Protein AF-A0A074X089-F1 (afdb_monomer_lite)

Sequence (221 aa):
MSWQENGSANGYSDSFQRLLNTAGVPASHVPEGFANDLNSAALRSYLTLADTIVHEFAHAFSLAYFDKVLGLSIPAEPFVGHERTMELGFATMRHIFGGVASASNFDPPAGAPPNTLQEIAAYVPFGITFRDKWLPWAEPGTHGKHKHYLDEGKDADFAEPIWTYPLPQRQIFDYFTREMWEKKVPRYGLDALKYVRIPEWASVEMPGPDPQKPWIKSTLR

Organism: NCBI:txid1043004

Radius of gyration: 19.58 Å; chains: 1; bounding box: 51×45×58 Å

pLDDT: mean 76.6, std 18.21, range [30.45, 98.12]

Secondary structure (DSSP, 8-state):
-----SSHHHHHHHHHHHHHHHTT--GGGS-TTTTT-HHHHHHHHHHHHHHHHHHHHHHHHHHHHSPPPTT-SS--PPPPTT-SB--HHHHHHHHHHSSEEEE---PPPTT--TTHHHHHHHH-TT-EEEESSS-TTPPTTTTSS---B--TTHHHHHHSPEEEEEPPHHHHHHTTSHHIIIIIHHHHGGGGGPPPP-GGG-EEEPPSS----GGGT----

Structure (mmCIF, N/CA/C/O backbone):
data_AF-A0A074X089-F1
#
_entry.id   AF-A0A074X089-F1
#
loop_
_atom_site.group_PDB
_atom_site.id
_atom_site.type_symbol
_atom_site.label_atom_id
_atom_site.label_alt_id
_atom_site.label_comp_id
_atom_site.label_asym_id
_atom_site.label_entity_id
_atom_site.label_seq_id
_atom_site.pdbx_PDB_ins_code
_atom_site.Cartn_x
_atom_site.Cartn_y
_atom_site.Cartn_z
_atom_site.occupancy
_atom_site.B_iso_or_equiv
_atom_site.auth_seq_id
_atom_site.auth_comp_id
_atom_site.auth_asym_id
_atom_site.auth_atom_id
_atom_site.pdbx_PDB_model_num
ATOM 1 N N . MET A 1 1 ? -10.589 18.098 -18.278 1.00 33.75 1 MET A N 1
ATOM 2 C CA . MET A 1 1 ? -9.625 18.836 -17.440 1.00 33.75 1 MET A CA 1
ATOM 3 C C . MET A 1 1 ? -8.257 18.585 -18.059 1.00 33.75 1 MET A C 1
ATOM 5 O O . MET A 1 1 ? -7.765 17.470 -17.952 1.00 33.75 1 MET A O 1
ATOM 9 N N . SER A 1 2 ? -7.749 19.523 -18.865 1.00 30.45 2 SER A N 1
ATOM 10 C CA . SER A 1 2 ? -6.461 19.384 -19.560 1.00 30.45 2 SER A CA 1
ATOM 11 C C . SER A 1 2 ? -5.351 19.869 -18.636 1.00 30.45 2 SER A C 1
ATOM 13 O O . SER A 1 2 ? -5.209 21.068 -18.412 1.00 30.45 2 SER A O 1
ATOM 15 N N . TRP A 1 3 ? -4.598 18.930 -18.073 1.00 32.72 3 TRP A N 1
ATOM 16 C CA . TRP A 1 3 ? -3.416 19.224 -17.273 1.00 32.72 3 TRP A CA 1
ATOM 17 C C . TRP A 1 3 ? -2.225 19.446 -18.203 1.00 32.72 3 TRP A C 1
ATOM 19 O O . TRP A 1 3 ? -1.458 18.534 -18.489 1.00 32.72 3 TRP A O 1
ATOM 29 N N . GLN A 1 4 ? -2.087 20.664 -18.706 1.00 50.31 4 GLN A N 1
ATOM 30 C CA . GLN A 1 4 ? -0.793 21.183 -19.120 1.00 50.31 4 GLN A CA 1
ATOM 31 C C . GLN A 1 4 ? -0.624 22.526 -18.430 1.00 50.31 4 GLN A C 1
ATOM 33 O O . GLN A 1 4 ? -1.449 23.404 -18.639 1.00 50.31 4 GLN A O 1
ATOM 38 N N . GLU A 1 5 ? 0.407 22.644 -17.590 1.00 40.66 5 GLU A N 1
ATOM 39 C CA . GLU A 1 5 ? 1.367 23.751 -17.646 1.00 40.66 5 GLU A CA 1
ATOM 40 C C . GLU A 1 5 ? 2.472 23.607 -16.580 1.00 40.66 5 GLU A C 1
ATOM 42 O O . GLU A 1 5 ? 2.239 23.644 -15.377 1.00 40.66 5 GLU A O 1
ATOM 47 N N . ASN A 1 6 ? 3.689 23.435 -17.104 1.00 39.81 6 ASN A N 1
ATOM 48 C CA . ASN A 1 6 ? 4.938 24.110 -16.745 1.00 39.81 6 ASN A CA 1
ATOM 49 C C . ASN A 1 6 ? 5.464 24.075 -15.296 1.00 39.81 6 ASN A C 1
ATOM 51 O O . ASN A 1 6 ? 5.017 24.791 -14.408 1.00 39.81 6 ASN A O 1
ATOM 55 N N . GLY A 1 7 ? 6.579 23.346 -15.134 1.00 37.81 7 GLY A N 1
ATOM 56 C CA . GLY A 1 7 ? 7.595 23.575 -14.097 1.00 37.81 7 GLY A CA 1
ATOM 57 C C . GLY A 1 7 ? 7.868 22.363 -13.207 1.00 37.81 7 GLY A C 1
ATOM 58 O O . GLY A 1 7 ? 9.010 21.933 -13.082 1.00 37.81 7 GLY A O 1
ATOM 59 N N . SER A 1 8 ? 6.821 21.772 -12.634 1.00 44.50 8 SER A N 1
ATOM 60 C CA . SER A 1 8 ? 6.911 20.625 -11.712 1.00 44.50 8 SER A CA 1
ATOM 61 C C . SER A 1 8 ? 6.887 19.261 -12.412 1.00 44.50 8 SER A C 1
ATOM 63 O O . SER A 1 8 ? 7.426 18.288 -11.885 1.00 44.50 8 SER A O 1
ATOM 65 N N . ALA A 1 9 ? 6.312 19.194 -13.618 1.00 50.03 9 ALA A N 1
ATOM 66 C CA . ALA A 1 9 ? 6.213 17.968 -14.411 1.00 50.03 9 ALA A CA 1
ATOM 67 C C . ALA A 1 9 ? 7.589 17.399 -14.813 1.00 50.03 9 ALA A C 1
ATOM 69 O O . ALA A 1 9 ? 7.748 16.182 -14.887 1.00 50.03 9 ALA A O 1
ATOM 70 N N . ASN A 1 10 ? 8.594 18.265 -14.998 1.00 54.44 10 ASN A N 1
ATOM 71 C CA . ASN A 1 10 ? 9.926 17.848 -15.439 1.00 54.44 10 ASN A CA 1
ATOM 72 C C . ASN A 1 10 ? 10.675 17.085 -14.333 1.00 54.44 10 ASN A C 1
ATOM 74 O O . ASN A 1 10 ? 11.177 15.999 -14.581 1.00 54.44 10 ASN A O 1
ATOM 78 N N . GLY A 1 11 ? 10.653 17.562 -13.080 1.00 66.25 11 GLY A N 1
ATOM 79 C CA . GLY A 1 11 ? 11.367 16.896 -11.979 1.00 66.25 11 GLY A CA 1
ATOM 80 C C . GLY A 1 11 ? 10.792 15.528 -11.588 1.00 66.25 11 GLY A C 1
ATOM 81 O O . GLY A 1 11 ? 11.547 14.613 -11.244 1.00 66.25 11 GLY A O 1
ATOM 82 N N . TYR A 1 12 ? 9.465 15.367 -11.668 1.00 71.69 12 TYR A N 1
ATOM 83 C CA . TYR A 1 12 ? 8.807 14.080 -11.421 1.00 71.69 12 TYR A CA 1
ATOM 84 C C . TYR A 1 12 ? 9.131 13.074 -12.534 1.00 71.69 12 TYR A C 1
ATOM 86 O O . TYR A 1 12 ? 9.538 11.950 -12.244 1.00 71.69 12 TYR A O 1
ATOM 94 N N . SER A 1 13 ? 9.025 13.498 -13.798 1.00 73.94 13 SER A N 1
ATOM 95 C CA . SER A 1 13 ? 9.380 12.679 -14.962 1.00 73.94 13 SER A CA 1
ATOM 96 C C . SER A 1 13 ? 10.850 12.251 -14.940 1.00 73.94 13 SER A C 1
ATOM 98 O O . SER A 1 13 ? 11.153 11.077 -15.145 1.00 73.94 13 SER A O 1
ATOM 100 N N . ASP A 1 14 ? 11.762 13.173 -14.626 1.00 76.81 14 ASP A N 1
ATOM 101 C CA . ASP A 1 14 ? 13.200 12.900 -14.555 1.00 76.81 14 ASP A CA 1
ATOM 102 C C . ASP A 1 14 ? 13.533 11.912 -13.427 1.00 76.81 14 ASP A C 1
ATOM 104 O O . ASP A 1 14 ? 14.323 10.981 -13.611 1.00 76.81 14 ASP A O 1
ATOM 108 N N . SER A 1 15 ? 12.899 12.075 -12.259 1.00 77.06 15 SER A N 1
ATOM 109 C CA . SER A 1 15 ? 13.058 11.150 -11.130 1.00 77.06 15 SER A CA 1
ATOM 110 C C . SER A 1 15 ? 12.532 9.761 -11.478 1.00 77.06 15 SER A C 1
ATOM 112 O O . SER A 1 15 ? 13.218 8.767 -11.245 1.00 77.06 15 SER A O 1
ATOM 114 N N . PHE A 1 16 ? 11.355 9.687 -12.098 1.00 78.50 16 PHE A N 1
ATOM 115 C CA . PHE A 1 16 ? 10.747 8.436 -12.533 1.00 78.50 16 PHE A CA 1
ATOM 116 C C . PHE A 1 16 ? 11.634 7.698 -13.543 1.00 78.50 16 PHE A C 1
ATOM 118 O O . PHE A 1 16 ? 11.981 6.535 -13.329 1.00 78.50 16 PHE A O 1
ATOM 125 N N . GLN A 1 17 ? 12.096 8.388 -14.591 1.00 78.12 17 GLN A N 1
ATOM 126 C CA . GLN A 1 17 ? 12.983 7.809 -15.600 1.00 78.12 17 GLN A CA 1
ATOM 127 C C . GLN A 1 17 ? 14.308 7.328 -14.993 1.00 78.12 17 GLN A C 1
ATOM 129 O O . GLN A 1 17 ? 14.797 6.248 -15.330 1.00 78.12 17 GLN A O 1
ATOM 134 N N . ARG A 1 18 ? 14.887 8.091 -14.060 1.00 81.19 18 ARG A N 1
ATOM 135 C CA . ARG A 1 18 ? 16.108 7.687 -13.354 1.00 81.19 18 ARG A CA 1
ATOM 136 C C . ARG A 1 18 ? 15.906 6.416 -12.531 1.00 81.19 18 ARG A C 1
ATOM 138 O O . ARG A 1 18 ? 16.805 5.574 -12.511 1.00 81.19 18 ARG A O 1
ATOM 145 N N . LEU A 1 19 ? 14.760 6.255 -11.871 1.00 83.75 19 LEU A N 1
ATOM 146 C CA . LEU A 1 19 ? 14.449 5.043 -11.110 1.00 83.75 19 LEU A CA 1
ATOM 147 C C . LEU A 1 19 ? 14.298 3.821 -12.024 1.00 83.75 19 LEU A C 1
ATOM 149 O O . LEU A 1 19 ? 14.865 2.776 -11.711 1.00 83.75 19 LEU A O 1
ATOM 153 N N . LEU A 1 20 ? 13.635 3.959 -13.180 1.00 81.00 20 LEU A N 1
ATOM 154 C CA . LEU A 1 20 ? 13.556 2.883 -14.180 1.00 81.00 20 LEU A CA 1
ATOM 155 C C . LEU A 1 20 ? 14.944 2.466 -14.684 1.00 81.00 20 LEU A C 1
ATOM 157 O O . LEU A 1 20 ? 15.248 1.275 -14.758 1.00 81.00 20 LEU A O 1
ATOM 161 N N . ASN A 1 21 ? 15.807 3.447 -14.967 1.00 81.44 21 ASN A N 1
ATOM 162 C CA . ASN A 1 21 ? 17.181 3.192 -15.399 1.00 81.44 21 ASN A CA 1
ATOM 163 C C . ASN A 1 21 ? 18.004 2.509 -14.295 1.00 81.44 21 ASN A C 1
ATOM 165 O O . ASN A 1 21 ? 18.764 1.589 -14.577 1.00 81.44 21 ASN A O 1
ATOM 169 N N . THR A 1 22 ? 17.836 2.931 -13.037 1.00 83.69 22 THR A N 1
ATOM 170 C CA . THR A 1 22 ? 18.536 2.342 -11.878 1.00 83.69 22 THR A CA 1
ATOM 171 C C . THR A 1 22 ? 18.119 0.890 -11.643 1.00 83.69 22 THR A C 1
ATOM 173 O O . THR A 1 22 ? 18.943 0.071 -11.249 1.00 83.69 22 THR A O 1
ATOM 176 N N . ALA A 1 23 ? 16.859 0.557 -11.927 1.00 79.50 23 ALA A N 1
ATOM 177 C CA . ALA A 1 23 ? 16.349 -0.811 -11.893 1.00 79.50 23 ALA A CA 1
ATOM 178 C C . ALA A 1 23 ? 16.806 -1.673 -13.086 1.00 79.50 23 ALA A C 1
ATOM 180 O O . ALA A 1 23 ? 16.514 -2.866 -13.120 1.00 79.50 23 ALA A O 1
ATOM 181 N N . GLY A 1 24 ? 17.487 -1.089 -14.079 1.00 80.31 24 GLY A N 1
ATOM 182 C CA . GLY A 1 24 ? 17.929 -1.802 -15.275 1.00 80.31 24 GLY A CA 1
ATOM 183 C C . GLY A 1 24 ? 16.780 -2.284 -16.162 1.00 80.31 24 GLY A C 1
ATOM 184 O O . GLY A 1 24 ? 16.963 -3.251 -16.899 1.00 80.31 24 GLY A O 1
ATOM 185 N N . VAL A 1 25 ? 15.600 -1.647 -16.096 1.00 75.81 25 VAL A N 1
ATOM 186 C CA . VAL A 1 25 ? 14.434 -2.036 -16.906 1.00 75.81 25 VAL A CA 1
ATOM 187 C C . VAL A 1 25 ? 14.772 -1.843 -18.390 1.00 75.81 25 VAL A C 1
ATOM 189 O O . VAL A 1 25 ? 14.994 -0.707 -18.817 1.00 75.81 25 VAL A O 1
ATOM 192 N N . PRO A 1 26 ? 14.814 -2.915 -19.205 1.00 72.88 26 PRO A N 1
ATOM 193 C CA . PRO A 1 26 ? 15.108 -2.787 -20.627 1.00 72.88 26 PRO A CA 1
ATOM 194 C C . PRO A 1 26 ? 14.031 -1.967 -21.331 1.00 72.88 26 PRO A C 1
ATOM 196 O O . PRO A 1 26 ? 12.848 -2.117 -21.026 1.00 72.88 26 PRO A O 1
ATOM 199 N N . ALA A 1 27 ? 14.411 -1.181 -22.340 1.00 69.12 27 ALA A N 1
ATOM 200 C CA . ALA A 1 27 ? 13.454 -0.405 -23.135 1.00 69.12 27 ALA A CA 1
ATOM 201 C C . ALA A 1 27 ? 12.334 -1.278 -23.744 1.00 69.12 27 ALA A C 1
ATOM 203 O O . ALA A 1 27 ? 11.213 -0.813 -23.895 1.00 69.12 27 ALA A O 1
ATOM 204 N N . SER A 1 28 ? 12.614 -2.556 -24.032 1.00 69.00 28 SER A N 1
ATOM 205 C CA . SER A 1 28 ? 11.644 -3.540 -24.536 1.00 69.00 28 SER A CA 1
ATOM 206 C C . SER A 1 28 ? 10.637 -4.049 -23.496 1.00 69.00 28 SER A C 1
ATOM 208 O O . SER A 1 28 ? 9.639 -4.654 -23.869 1.00 69.00 28 SER A O 1
ATOM 210 N N . HIS A 1 29 ? 10.906 -3.859 -22.203 1.00 63.72 29 HIS A N 1
ATOM 211 C CA . HIS A 1 29 ? 10.027 -4.255 -21.095 1.00 63.72 29 HIS A CA 1
ATOM 212 C C . HIS A 1 29 ? 9.294 -3.069 -20.470 1.00 63.72 29 HIS A C 1
ATOM 214 O O . HIS A 1 29 ? 8.537 -3.247 -19.521 1.00 63.72 29 HIS A O 1
ATOM 220 N N . VAL A 1 30 ? 9.506 -1.869 -21.003 1.00 61.44 30 VAL A N 1
ATOM 221 C CA . VAL A 1 30 ? 8.682 -0.702 -20.722 1.00 61.44 30 VAL A CA 1
ATOM 222 C C . VAL A 1 30 ? 7.473 -0.794 -21.656 1.00 61.44 30 VAL A C 1
ATOM 224 O O . VAL A 1 30 ? 7.663 -0.682 -22.867 1.00 61.44 30 VAL A O 1
ATOM 227 N N . PRO A 1 31 ? 6.242 -1.029 -21.155 1.00 56.53 31 PRO A N 1
ATOM 228 C CA . PRO A 1 31 ? 5.058 -1.042 -22.010 1.00 56.53 31 PRO A CA 1
ATOM 229 C C . PRO A 1 31 ? 4.990 0.226 -22.866 1.00 56.53 31 PRO A C 1
ATOM 231 O O . PRO A 1 31 ? 5.330 1.308 -22.378 1.00 56.53 31 PRO A O 1
ATOM 234 N N . GLU A 1 32 ? 4.539 0.122 -24.119 1.00 54.28 32 GLU A N 1
ATOM 235 C CA . GLU A 1 32 ? 4.304 1.299 -24.963 1.00 54.28 32 GLU A CA 1
ATOM 236 C C . GLU A 1 32 ? 3.348 2.255 -24.228 1.00 54.28 32 GLU A C 1
ATOM 238 O O . GLU A 1 32 ? 2.185 1.941 -23.988 1.00 54.28 32 GLU A O 1
ATOM 243 N N . GLY A 1 33 ? 3.874 3.401 -23.781 1.00 54.62 33 GLY A N 1
ATOM 244 C CA . GLY A 1 33 ? 3.158 4.375 -22.953 1.00 54.62 33 GLY A CA 1
ATOM 245 C C . GLY A 1 33 ? 3.585 4.442 -21.482 1.00 54.62 33 GLY A C 1
ATOM 246 O O . GLY A 1 33 ? 3.395 5.487 -20.880 1.00 54.62 33 GLY A O 1
ATOM 247 N N . PHE A 1 34 ? 4.241 3.433 -20.900 1.00 52.66 34 PHE A N 1
ATOM 248 C CA . PHE A 1 34 ? 4.673 3.450 -19.488 1.00 52.66 34 PHE A CA 1
ATOM 249 C C . PHE A 1 34 ? 5.808 4.445 -19.203 1.00 52.66 34 PHE A C 1
ATOM 251 O O . PHE A 1 34 ? 5.824 5.055 -18.139 1.00 52.66 34 PHE A O 1
ATOM 258 N N . ALA A 1 35 ? 6.704 4.683 -20.171 1.00 49.53 35 ALA A N 1
ATOM 259 C CA . ALA A 1 35 ? 7.699 5.762 -20.089 1.00 49.53 35 ALA A CA 1
ATOM 260 C C . ALA A 1 35 ? 7.057 7.161 -19.984 1.00 49.53 35 ALA A C 1
ATOM 262 O O . ALA A 1 35 ? 7.698 8.088 -19.503 1.00 49.53 35 ALA A O 1
ATOM 263 N N . ASN A 1 36 ? 5.797 7.307 -20.420 1.00 51.50 36 ASN A N 1
ATOM 264 C CA . ASN A 1 36 ? 5.097 8.588 -20.530 1.00 51.50 36 ASN A CA 1
ATOM 265 C C . ASN A 1 36 ? 3.785 8.662 -19.724 1.00 51.50 36 ASN A C 1
ATOM 267 O O . ASN A 1 36 ? 3.198 9.741 -19.641 1.00 51.50 36 ASN A O 1
ATOM 271 N N . ASP A 1 37 ? 3.304 7.574 -19.108 1.00 62.50 37 ASP A N 1
ATOM 272 C CA . ASP A 1 37 ? 2.089 7.584 -18.281 1.00 62.50 37 ASP A CA 1
ATOM 273 C C . ASP A 1 37 ? 2.410 8.044 -16.851 1.00 62.50 37 ASP A C 1
ATOM 275 O O . ASP A 1 37 ? 2.179 7.359 -15.848 1.00 62.50 37 ASP A O 1
ATOM 279 N N . LEU A 1 38 ? 2.955 9.261 -16.779 1.00 68.38 38 LEU A N 1
ATOM 280 C CA . LEU A 1 38 ? 3.174 10.013 -15.545 1.00 68.38 38 LEU A CA 1
ATOM 281 C C . LEU A 1 38 ? 1.877 10.174 -14.754 1.00 68.38 38 LEU A C 1
ATOM 283 O O . LEU A 1 38 ? 1.920 10.280 -13.532 1.00 68.38 38 LEU A O 1
ATOM 287 N N . ASN A 1 39 ? 0.723 10.157 -15.430 1.00 73.94 39 ASN A N 1
ATOM 288 C CA . ASN A 1 39 ? -0.570 10.247 -14.766 1.00 73.94 39 ASN A CA 1
ATOM 289 C C . ASN A 1 39 ? -0.768 9.052 -13.842 1.00 73.94 39 ASN A C 1
ATOM 291 O O . ASN A 1 39 ? -1.102 9.236 -12.676 1.00 73.94 39 ASN A O 1
ATOM 295 N N . SER A 1 40 ? -0.515 7.832 -14.319 1.00 76.62 40 SER A N 1
ATOM 296 C CA . SER A 1 40 ? -0.655 6.668 -13.453 1.00 76.62 40 SER A CA 1
ATOM 297 C C . SER A 1 40 ? 0.316 6.697 -12.279 1.00 76.62 40 SER A C 1
ATOM 299 O O . SER A 1 40 ? -0.094 6.406 -11.158 1.00 76.62 40 SER A O 1
ATOM 301 N N . ALA A 1 41 ? 1.575 7.064 -12.515 1.00 78.44 41 ALA A N 1
ATOM 302 C CA . ALA A 1 41 ? 2.564 7.179 -11.451 1.00 78.44 41 ALA A CA 1
ATOM 303 C C . ALA A 1 41 ? 2.142 8.221 -10.398 1.00 78.44 41 ALA A C 1
ATOM 305 O O . ALA A 1 41 ? 2.148 7.924 -9.203 1.00 78.44 41 ALA A O 1
ATOM 306 N N . ALA A 1 42 ? 1.657 9.388 -10.831 1.00 83.50 42 ALA A N 1
ATOM 307 C CA . ALA A 1 42 ? 1.151 10.425 -9.940 1.00 83.50 42 ALA A CA 1
ATOM 308 C C . ALA A 1 42 ? -0.034 9.931 -9.097 1.00 83.50 42 ALA A C 1
ATOM 310 O O . ALA A 1 42 ? -0.057 10.158 -7.890 1.00 83.50 42 ALA A O 1
ATOM 311 N N . LEU A 1 43 ? -0.981 9.194 -9.691 1.00 88.94 43 LEU A N 1
ATOM 312 C CA . LEU A 1 43 ? -2.101 8.612 -8.942 1.00 88.94 43 LEU A CA 1
ATOM 313 C C . LEU A 1 43 ? -1.641 7.595 -7.890 1.00 88.94 43 LEU A C 1
ATOM 315 O O . LEU A 1 43 ? -2.213 7.552 -6.802 1.00 88.94 43 LEU A O 1
ATOM 319 N N . ARG A 1 44 ? -0.600 6.802 -8.179 1.00 90.88 44 ARG A N 1
ATOM 320 C CA . ARG A 1 44 ? 0.003 5.896 -7.187 1.00 90.88 44 ARG A CA 1
ATOM 321 C C . ARG A 1 44 ? 0.625 6.677 -6.037 1.00 90.88 44 ARG A C 1
ATOM 323 O O . ARG A 1 44 ? 0.309 6.389 -4.889 1.00 90.88 44 ARG A O 1
ATOM 330 N N . SER A 1 45 ? 1.423 7.703 -6.340 1.00 89.69 45 SER A N 1
ATOM 331 C CA . SER A 1 45 ? 1.989 8.600 -5.326 1.00 89.69 45 SER A CA 1
ATOM 332 C C . SER A 1 45 ? 0.904 9.270 -4.477 1.00 89.69 45 SER A C 1
ATOM 334 O O . SER A 1 45 ? 1.037 9.334 -3.259 1.00 89.69 45 SER A O 1
ATOM 336 N N . TYR A 1 46 ? -0.193 9.732 -5.083 1.00 92.25 46 TYR A N 1
ATOM 337 C CA . TYR A 1 46 ? -1.311 10.330 -4.349 1.00 92.25 46 TYR A CA 1
ATOM 338 C C . TYR A 1 46 ? -2.031 9.325 -3.455 1.00 92.25 46 TYR A C 1
ATOM 340 O O . TYR A 1 46 ? -2.375 9.669 -2.327 1.00 92.25 46 TYR A O 1
ATOM 348 N N . LEU A 1 47 ? -2.238 8.092 -3.925 1.00 94.25 47 LEU A N 1
ATOM 349 C CA . LEU A 1 47 ? -2.830 7.037 -3.108 1.00 94.25 47 LEU A CA 1
ATOM 350 C C . LEU A 1 47 ? -1.930 6.702 -1.913 1.00 94.25 47 LEU A C 1
ATOM 352 O O . LEU A 1 47 ? -2.422 6.650 -0.793 1.00 94.25 47 LEU A O 1
ATOM 356 N N . THR A 1 48 ? -0.621 6.544 -2.126 1.00 92.69 48 THR A N 1
ATOM 357 C CA . THR A 1 48 ? 0.348 6.289 -1.047 1.00 92.69 48 THR A CA 1
ATOM 358 C C . THR A 1 48 ? 0.435 7.457 -0.063 1.00 92.69 48 THR A C 1
ATOM 360 O O . THR A 1 48 ? 0.531 7.238 1.143 1.00 92.69 48 THR A O 1
ATOM 363 N N . LEU A 1 49 ? 0.344 8.702 -0.538 1.00 93.12 49 LEU A N 1
ATOM 364 C CA . LEU A 1 49 ? 0.280 9.873 0.336 1.00 93.12 49 LEU A CA 1
ATOM 365 C C . LEU A 1 49 ? -1.008 9.884 1.169 1.00 93.12 49 LEU A C 1
ATOM 367 O O . LEU A 1 49 ? -0.951 10.144 2.366 1.00 93.12 49 LEU A O 1
ATOM 371 N N . ALA A 1 50 ? -2.159 9.594 0.559 1.00 94.62 50 ALA A N 1
ATOM 372 C CA . ALA A 1 50 ? -3.428 9.507 1.277 1.00 94.62 50 ALA A CA 1
ATOM 373 C C . ALA A 1 50 ? -3.406 8.384 2.328 1.00 94.62 50 ALA A C 1
ATOM 375 O O . ALA A 1 50 ? -3.834 8.609 3.457 1.00 94.62 50 ALA A O 1
ATOM 376 N N . ASP A 1 51 ? -2.852 7.220 1.980 1.00 93.94 51 ASP A N 1
ATOM 377 C CA . ASP A 1 51 ? -2.627 6.098 2.897 1.00 93.94 51 ASP A CA 1
ATOM 378 C C . ASP A 1 51 ? -1.758 6.525 4.091 1.00 93.94 51 ASP A C 1
ATOM 380 O O . ASP A 1 51 ? -2.172 6.370 5.237 1.00 93.94 51 ASP A O 1
ATOM 384 N N . THR A 1 52 ? -0.642 7.211 3.824 1.00 93.31 52 THR A N 1
ATOM 385 C CA . THR A 1 52 ? 0.255 7.754 4.859 1.00 93.31 52 THR A CA 1
ATOM 386 C C . THR A 1 52 ? -0.449 8.767 5.765 1.00 93.31 52 THR A C 1
ATOM 388 O O . THR A 1 52 ? -0.296 8.725 6.981 1.00 93.31 52 THR A O 1
ATOM 391 N N . ILE A 1 53 ? -1.247 9.683 5.205 1.00 96.12 53 ILE A N 1
ATOM 392 C CA . ILE A 1 53 ? -1.977 10.681 6.000 1.00 96.12 53 ILE A CA 1
ATOM 393 C C . ILE A 1 53 ? -2.959 9.996 6.954 1.00 96.12 53 ILE A C 1
ATOM 395 O O . ILE A 1 53 ? -3.024 10.368 8.123 1.00 96.12 53 ILE A O 1
ATOM 399 N N . VAL A 1 54 ? -3.722 9.008 6.477 1.00 95.31 54 VAL A N 1
ATOM 400 C CA . VAL A 1 54 ? -4.690 8.281 7.314 1.00 95.31 54 VAL A CA 1
ATOM 401 C C . VAL A 1 54 ? -3.975 7.436 8.370 1.00 95.31 54 VAL A C 1
ATOM 403 O O . VAL A 1 54 ? -4.404 7.423 9.523 1.00 95.31 54 VAL A O 1
ATOM 406 N N . HIS A 1 55 ? -2.869 6.793 7.997 1.00 92.56 55 HIS A N 1
ATOM 407 C CA . HIS A 1 55 ? -2.008 6.038 8.900 1.00 92.56 55 HIS A CA 1
ATOM 408 C C . HIS A 1 55 ? -1.513 6.909 10.066 1.00 92.56 55 HIS A C 1
ATOM 410 O O . HIS A 1 55 ? -1.794 6.614 11.226 1.00 92.56 55 HIS A O 1
ATOM 416 N N . GLU A 1 56 ? -0.853 8.031 9.770 1.00 92.44 56 GLU A N 1
ATOM 417 C CA . GLU A 1 56 ? -0.311 8.931 10.797 1.00 92.44 56 GLU A CA 1
ATOM 418 C C . GLU A 1 56 ? -1.416 9.646 11.585 1.00 92.44 56 GLU A C 1
ATOM 420 O O . GLU A 1 56 ? -1.261 9.960 12.767 1.00 92.44 56 GLU A O 1
ATOM 425 N N . PHE A 1 57 ? -2.573 9.880 10.960 1.00 93.06 57 PHE A N 1
ATOM 426 C CA . PHE A 1 57 ? -3.739 10.402 11.662 1.00 93.06 57 PHE A CA 1
ATOM 427 C C . PHE A 1 57 ? -4.258 9.420 12.716 1.00 93.06 57 PHE A C 1
ATOM 429 O O . PHE A 1 57 ? -4.663 9.863 13.789 1.00 93.06 57 PHE A O 1
ATOM 436 N N . ALA A 1 58 ? -4.218 8.108 12.465 1.00 89.38 58 ALA A N 1
ATOM 437 C CA . ALA A 1 58 ? -4.610 7.107 13.456 1.00 89.38 58 ALA A CA 1
ATOM 438 C C . ALA A 1 58 ? -3.717 7.182 14.707 1.00 89.38 58 ALA A C 1
ATOM 440 O O . ALA A 1 58 ? -4.221 7.189 15.834 1.00 89.38 58 ALA A O 1
ATOM 441 N N . HIS A 1 59 ? -2.407 7.356 14.511 1.00 86.25 59 HIS A N 1
ATOM 442 C CA . HIS A 1 59 ? -1.444 7.586 15.593 1.00 86.25 59 HIS A CA 1
ATOM 443 C C . HIS A 1 59 ? -1.731 8.870 16.360 1.00 86.25 59 HIS A C 1
ATOM 445 O O . HIS A 1 59 ? -1.824 8.863 17.589 1.00 86.25 59 HIS A O 1
ATOM 451 N N . ALA A 1 60 ? -1.926 9.976 15.640 1.00 87.19 60 ALA A N 1
ATOM 452 C CA . ALA A 1 60 ? -2.249 11.269 16.235 1.00 87.19 60 ALA A CA 1
ATOM 453 C C . ALA A 1 60 ? -3.568 11.230 17.024 1.00 87.19 60 ALA A C 1
ATOM 455 O O . ALA A 1 60 ? -3.656 11.800 18.112 1.00 87.19 60 ALA A O 1
ATOM 456 N N . PHE A 1 61 ? -4.577 10.528 16.506 1.00 86.81 61 PHE A N 1
ATOM 457 C CA . PHE A 1 61 ? -5.850 10.318 17.185 1.00 86.81 61 PHE A CA 1
ATOM 458 C C . PHE A 1 61 ? -5.657 9.514 18.474 1.00 86.81 61 PHE A C 1
ATOM 460 O O . PHE A 1 61 ? -6.133 9.928 19.529 1.00 86.81 61 PHE A O 1
ATOM 467 N N . SER A 1 62 ? -4.904 8.412 18.425 1.00 82.06 62 SER A N 1
ATOM 468 C CA . SER A 1 62 ? -4.593 7.614 19.615 1.00 82.06 62 SER A CA 1
ATOM 469 C C . SER A 1 62 ? -3.903 8.452 20.699 1.00 82.06 62 SER A C 1
ATOM 471 O O . SER A 1 62 ? -4.343 8.500 21.847 1.00 82.06 62 SER A O 1
ATOM 473 N N . LEU A 1 63 ? -2.880 9.215 20.302 1.00 79.31 63 LEU A N 1
ATOM 474 C CA . LEU A 1 63 ? -2.134 10.132 21.168 1.00 79.31 63 LEU A CA 1
ATOM 475 C C . LEU A 1 63 ? -2.998 11.208 21.836 1.00 79.31 63 LEU A C 1
ATOM 477 O O . LEU A 1 63 ? -2.655 11.666 22.926 1.00 79.31 63 LEU A O 1
ATOM 481 N N . ALA A 1 64 ? -4.058 11.659 21.166 1.00 84.00 64 ALA A N 1
ATOM 482 C CA . ALA A 1 64 ? -4.919 12.729 21.655 1.00 84.00 64 ALA A CA 1
ATOM 483 C C . ALA A 1 64 ? -5.958 12.246 22.679 1.00 84.00 64 ALA A C 1
ATOM 485 O O . ALA A 1 64 ? -6.381 13.040 23.520 1.00 84.00 64 ALA A O 1
ATOM 486 N N . TYR A 1 65 ? -6.373 10.976 22.606 1.00 81.56 65 TYR A N 1
ATOM 487 C CA . TYR A 1 65 ? -7.524 10.460 23.358 1.00 81.56 65 TYR A CA 1
ATOM 488 C C . TYR A 1 65 ? -7.211 9.317 24.330 1.00 81.56 65 TYR A C 1
ATOM 490 O O . TYR A 1 65 ? -8.046 9.036 25.190 1.00 81.56 65 TYR A O 1
ATOM 498 N N . PHE A 1 66 ? -6.047 8.670 24.234 1.00 74.81 66 PHE A N 1
ATOM 499 C CA . PHE A 1 66 ? -5.646 7.598 25.148 1.00 74.81 66 PHE A CA 1
ATOM 500 C C . PHE A 1 66 ? -4.447 8.012 26.001 1.00 74.81 66 PHE A C 1
ATOM 502 O O . PHE A 1 66 ? -3.495 8.637 25.525 1.00 74.81 66 PHE A O 1
ATOM 509 N N . ASP A 1 67 ? -4.493 7.647 27.283 1.00 65.38 67 ASP A N 1
ATOM 510 C CA . ASP A 1 67 ? -3.437 7.976 28.232 1.00 65.38 67 ASP A CA 1
ATOM 511 C C . ASP A 1 67 ? -2.111 7.317 27.843 1.00 65.38 67 ASP A C 1
ATOM 513 O O . ASP A 1 67 ? -2.028 6.131 27.510 1.00 65.38 67 ASP A O 1
ATOM 517 N N . LYS A 1 68 ? -1.026 8.087 27.957 1.00 59.88 68 LYS A N 1
ATOM 518 C CA . LYS A 1 68 ? 0.324 7.529 27.884 1.00 59.88 68 LYS A CA 1
ATOM 519 C C . LYS A 1 68 ? 0.522 6.618 29.090 1.00 59.88 68 LYS A C 1
ATOM 521 O O . LYS A 1 68 ? 0.428 7.075 30.229 1.00 59.88 68 LYS A O 1
ATOM 526 N N . VAL A 1 69 ? 0.851 5.349 28.858 1.00 55.22 69 VAL A N 1
ATOM 527 C CA . VAL A 1 69 ? 1.281 4.460 29.944 1.00 55.22 69 VAL A CA 1
ATOM 528 C C . VAL A 1 69 ? 2.524 5.079 30.591 1.00 55.22 69 VAL A C 1
ATOM 530 O O . VAL A 1 69 ? 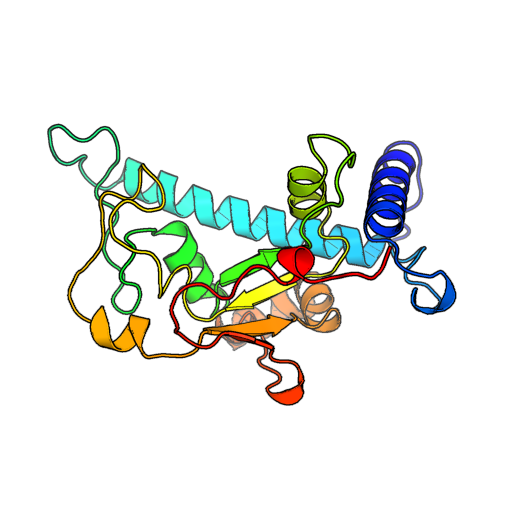3.518 5.355 29.913 1.00 55.22 69 VAL A O 1
ATOM 533 N N . LEU A 1 70 ? 2.439 5.359 31.897 1.00 45.75 70 LEU A N 1
ATOM 534 C CA . LEU A 1 70 ? 3.483 6.026 32.679 1.00 45.75 70 LEU A CA 1
ATOM 535 C C . LEU A 1 70 ? 4.863 5.404 32.406 1.00 45.75 70 LEU A C 1
ATOM 537 O O . LEU A 1 70 ? 5.079 4.218 32.642 1.00 45.75 70 LEU A O 1
ATOM 541 N N . GLY A 1 71 ? 5.804 6.223 31.928 1.00 48.97 71 GLY A N 1
ATOM 542 C CA . GLY A 1 71 ? 7.200 5.827 31.701 1.00 48.97 71 GLY A CA 1
ATOM 543 C C . GLY A 1 71 ? 7.554 5.400 30.273 1.00 48.97 71 GLY A C 1
ATOM 544 O O . GLY A 1 71 ? 8.731 5.163 30.002 1.00 48.97 71 GLY A O 1
ATOM 545 N N . LEU A 1 72 ? 6.594 5.347 29.343 1.00 51.28 72 LEU A N 1
ATOM 546 C CA . LEU A 1 72 ? 6.868 5.107 27.923 1.00 51.28 72 LEU A CA 1
ATOM 547 C C . LEU A 1 72 ? 6.735 6.402 27.111 1.00 51.28 72 LEU A C 1
ATOM 549 O O . LEU A 1 72 ? 5.770 7.152 27.236 1.00 51.28 72 LEU A O 1
ATOM 553 N N . SER A 1 73 ? 7.721 6.669 26.250 1.00 49.72 73 SER A N 1
ATOM 554 C CA . SER A 1 73 ? 7.714 7.807 25.317 1.00 49.72 73 SER A CA 1
ATOM 555 C C . SER A 1 73 ? 6.774 7.610 24.121 1.00 49.72 73 SER A C 1
ATOM 557 O O . SER A 1 73 ? 6.695 8.488 23.267 1.00 49.72 73 SER A O 1
ATOM 559 N N . ILE A 1 74 ? 6.087 6.468 24.051 1.00 51.78 74 ILE A N 1
ATOM 560 C CA . ILE A 1 74 ? 5.170 6.073 22.981 1.00 51.78 74 ILE A CA 1
ATOM 561 C C . ILE A 1 74 ? 3.862 5.641 23.667 1.00 51.78 74 ILE A C 1
ATOM 563 O O . ILE A 1 74 ? 3.935 4.904 24.656 1.00 51.78 74 ILE A O 1
ATOM 567 N N . PRO A 1 75 ? 2.688 6.124 23.226 1.00 53.03 75 PRO A N 1
ATOM 568 C CA . PRO A 1 75 ? 1.405 5.639 23.729 1.00 53.03 75 PRO A CA 1
ATOM 569 C C . PRO A 1 75 ? 1.296 4.128 23.497 1.00 53.03 75 PRO A C 1
ATOM 571 O O . PRO A 1 75 ? 1.806 3.603 22.509 1.00 53.03 75 PRO A O 1
ATOM 574 N N . ALA A 1 76 ? 0.628 3.420 24.406 1.00 59.78 76 ALA A N 1
ATOM 575 C CA . ALA A 1 76 ? 0.240 2.045 24.134 1.00 59.78 76 ALA A CA 1
ATOM 576 C C . ALA A 1 76 ? -0.925 2.084 23.138 1.00 59.78 76 ALA A C 1
ATOM 578 O O . ALA A 1 76 ? -2.075 2.263 23.530 1.00 59.78 76 ALA A O 1
ATOM 579 N N . GLU A 1 77 ? -0.622 2.004 21.845 1.00 69.69 77 GLU A N 1
ATOM 580 C CA . GLU A 1 77 ? -1.638 1.760 20.824 1.00 69.69 77 GLU A CA 1
ATOM 581 C C . GLU A 1 77 ? -2.421 0.477 21.159 1.00 69.69 77 GLU A C 1
ATOM 583 O O . GLU A 1 77 ? -1.872 -0.466 21.725 1.00 69.69 77 GLU A O 1
ATOM 588 N N . PRO A 1 78 ? -3.727 0.409 20.882 1.00 69.88 78 PRO A N 1
ATOM 589 C CA . PRO A 1 78 ? -4.480 -0.803 21.154 1.00 69.88 78 PRO A CA 1
ATOM 590 C C . PRO A 1 78 ? -4.031 -1.930 20.218 1.00 69.88 78 PRO A C 1
ATOM 592 O O . PRO A 1 78 ? -3.820 -1.720 19.022 1.00 69.88 78 PRO A O 1
ATOM 595 N N . PHE A 1 79 ? -3.954 -3.154 20.742 1.00 70.25 79 PHE A N 1
ATOM 596 C CA . PHE A 1 79 ? -3.856 -4.332 19.884 1.00 70.25 79 PHE A CA 1
ATOM 597 C C . PHE A 1 79 ? -5.150 -4.496 19.088 1.00 70.25 79 PHE A C 1
ATOM 599 O O . PHE A 1 79 ? -6.251 -4.463 19.643 1.00 70.25 79 PHE A O 1
ATOM 606 N N . VAL A 1 80 ? -5.015 -4.704 17.781 1.00 68.25 80 VAL A N 1
ATOM 607 C CA . VAL A 1 80 ? -6.140 -4.985 16.888 1.00 68.25 80 VAL A CA 1
ATOM 608 C C . VAL A 1 80 ? -6.136 -6.483 16.607 1.00 68.25 80 VAL A C 1
ATOM 610 O O . VAL A 1 80 ? -5.110 -7.022 16.209 1.00 68.25 80 VAL A O 1
ATOM 613 N N . GLY A 1 81 ? -7.273 -7.153 16.834 1.00 57.84 81 GLY A N 1
ATOM 614 C CA . GLY A 1 81 ? -7.415 -8.609 17.040 1.00 57.84 81 GLY A CA 1
ATOM 615 C C . GLY A 1 81 ? -6.975 -9.574 15.926 1.00 57.84 81 GLY A C 1
ATOM 616 O O . GLY A 1 81 ? -7.356 -10.739 15.954 1.00 57.84 81 GLY A O 1
ATOM 617 N N . HIS A 1 82 ? -6.185 -9.126 14.953 1.00 62.22 82 HIS A N 1
ATOM 618 C CA . HIS A 1 82 ? -5.671 -9.927 13.844 1.00 62.22 82 HIS A CA 1
ATOM 619 C C . HIS A 1 82 ? -4.220 -9.598 13.460 1.00 62.22 82 HIS A C 1
ATOM 621 O O . HIS A 1 82 ? -3.757 -10.072 12.421 1.00 62.22 82 HIS A O 1
ATOM 627 N N . GLU A 1 83 ? -3.535 -8.748 14.222 1.00 68.62 83 GLU A N 1
ATOM 628 C CA . GLU A 1 83 ? -2.134 -8.394 14.013 1.00 68.62 83 GLU A CA 1
ATOM 629 C C . GLU A 1 83 ? -1.421 -8.446 15.363 1.00 68.62 83 GLU A C 1
ATOM 631 O O . GLU A 1 83 ? -1.913 -7.914 16.360 1.00 68.62 83 GLU A O 1
ATOM 636 N N . ARG A 1 84 ? -0.270 -9.117 15.409 1.00 75.75 84 ARG A N 1
ATOM 637 C CA . ARG A 1 84 ? 0.488 -9.266 16.660 1.00 75.75 84 ARG A CA 1
ATOM 638 C C . ARG A 1 84 ? 1.368 -8.058 16.932 1.00 75.75 84 ARG A C 1
ATOM 640 O O . ARG A 1 84 ? 1.780 -7.857 18.071 1.00 75.75 84 ARG A O 1
ATOM 647 N N . THR A 1 85 ? 1.634 -7.243 15.913 1.00 70.62 85 THR A N 1
ATOM 648 C CA . THR A 1 85 ? 2.283 -5.941 16.063 1.00 70.62 85 THR A CA 1
ATOM 649 C C . THR A 1 85 ? 1.276 -4.872 16.479 1.00 70.62 85 THR A C 1
ATOM 651 O O . THR A 1 85 ? 0.218 -4.731 15.868 1.00 70.62 85 THR A O 1
ATOM 654 N N . MET A 1 86 ? 1.633 -4.084 17.488 1.00 70.88 86 MET A N 1
ATOM 655 C CA . MET A 1 86 ? 0.831 -2.970 17.996 1.00 70.88 86 MET A CA 1
ATOM 656 C C . MET A 1 86 ? 1.066 -1.703 17.157 1.00 70.88 86 MET A C 1
ATOM 658 O O . MET A 1 86 ? 1.755 -0.789 17.600 1.00 70.88 86 MET A O 1
ATOM 662 N N . GLU A 1 87 ? 0.576 -1.707 15.918 1.00 79.50 87 GLU A N 1
ATOM 663 C CA . GLU A 1 87 ? 0.700 -0.578 14.989 1.00 79.50 87 GLU A CA 1
ATOM 664 C C . GLU A 1 87 ? -0.689 -0.228 14.426 1.00 79.50 87 GLU A C 1
ATOM 666 O O . GLU A 1 87 ? -1.261 -0.929 13.582 1.00 79.50 87 GLU A O 1
ATOM 671 N N . LEU A 1 88 ? -1.282 0.822 14.989 1.00 83.00 88 LEU A N 1
ATOM 672 C CA . LEU A 1 88 ? -2.658 1.241 14.765 1.00 83.00 88 LEU A CA 1
ATOM 673 C C . LEU A 1 88 ? -2.869 1.804 13.360 1.00 83.00 88 LEU A C 1
ATOM 675 O O . LEU A 1 88 ? -3.945 1.613 12.787 1.00 83.00 88 LEU A O 1
ATOM 679 N N . GLY A 1 89 ? -1.871 2.481 12.797 1.00 87.81 89 GLY A N 1
ATOM 680 C CA . GLY A 1 89 ? -1.927 3.032 11.450 1.00 87.81 89 GLY A CA 1
ATOM 681 C C . GLY A 1 89 ? -2.147 1.930 10.415 1.00 87.81 89 GLY A C 1
ATOM 682 O O . GLY A 1 89 ? -3.125 1.953 9.668 1.00 87.81 89 GLY A O 1
ATOM 683 N N . PHE A 1 90 ? -1.316 0.892 10.421 1.00 87.25 90 PHE A N 1
ATOM 684 C CA . PHE A 1 90 ? -1.437 -0.274 9.553 1.00 87.25 90 PHE A CA 1
ATOM 685 C C . PHE A 1 90 ? -2.699 -1.077 9.832 1.00 87.25 90 PHE A C 1
ATOM 687 O O . PHE A 1 90 ? -3.346 -1.527 8.884 1.00 87.25 90 PHE A O 1
ATOM 694 N N . ALA A 1 91 ? -3.102 -1.225 11.096 1.00 86.44 91 ALA A N 1
ATOM 695 C CA . ALA A 1 91 ? -4.369 -1.871 11.419 1.00 86.44 91 ALA A CA 1
ATOM 696 C C . ALA A 1 91 ? -5.571 -1.101 10.839 1.00 86.44 91 ALA A C 1
ATOM 698 O O . ALA A 1 91 ? -6.502 -1.709 10.304 1.00 86.44 91 ALA A O 1
ATOM 699 N N . THR A 1 92 ? -5.521 0.233 10.871 1.00 89.94 92 THR A N 1
ATOM 700 C CA . THR A 1 92 ? -6.527 1.119 10.270 1.00 89.94 92 THR A CA 1
ATOM 701 C C . THR A 1 92 ? -6.535 0.980 8.750 1.00 89.94 92 THR A C 1
ATOM 703 O O . THR A 1 92 ? -7.596 0.760 8.161 1.00 89.94 92 THR A O 1
ATOM 706 N N . MET A 1 93 ? -5.366 1.010 8.103 1.00 92.75 93 MET A N 1
ATOM 707 C CA . MET A 1 93 ? -5.276 0.844 6.649 1.00 92.75 93 MET A CA 1
ATOM 708 C C . MET A 1 93 ? -5.764 -0.535 6.206 1.00 92.75 93 MET A C 1
ATOM 710 O O . MET A 1 93 ? -6.535 -0.641 5.251 1.00 92.75 93 MET A O 1
ATOM 714 N N . ARG A 1 94 ? -5.435 -1.589 6.959 1.00 91.06 94 ARG A N 1
ATOM 715 C CA . ARG A 1 94 ? -5.977 -2.934 6.745 1.00 91.06 94 ARG A CA 1
ATOM 716 C C . ARG A 1 94 ? -7.497 -2.966 6.918 1.00 91.06 94 ARG A C 1
ATOM 718 O O . ARG A 1 94 ? -8.184 -3.613 6.128 1.00 91.06 94 ARG A O 1
ATOM 725 N N . HIS A 1 95 ? -8.052 -2.268 7.908 1.00 90.94 95 HIS A N 1
ATOM 726 C CA . HIS A 1 95 ? -9.502 -2.182 8.082 1.00 90.94 95 HIS A CA 1
ATOM 727 C C . HIS A 1 95 ? -10.193 -1.458 6.920 1.00 90.94 95 HIS A C 1
ATOM 729 O O . HIS A 1 95 ? -11.272 -1.877 6.511 1.00 90.94 95 HIS A O 1
ATOM 735 N N . ILE A 1 96 ? -9.574 -0.431 6.338 1.00 94.12 96 ILE A N 1
ATOM 736 C CA . ILE A 1 96 ? -10.117 0.301 5.186 1.00 94.12 96 ILE A CA 1
ATOM 737 C C . ILE A 1 96 ? -9.956 -0.536 3.916 1.00 94.12 96 ILE A C 1
ATOM 739 O O . ILE A 1 96 ? -10.940 -1.012 3.351 1.00 94.12 96 ILE A O 1
ATOM 743 N N . PHE A 1 97 ? -8.722 -0.823 3.519 1.00 95.19 97 PHE A N 1
ATOM 744 C CA . PHE A 1 97 ? -8.405 -1.415 2.222 1.00 95.19 97 PHE A CA 1
ATOM 745 C C . PHE A 1 97 ? -8.384 -2.946 2.211 1.00 95.19 97 PHE A C 1
ATOM 747 O O . PHE A 1 97 ? -8.295 -3.566 1.156 1.00 95.19 97 PHE A O 1
ATOM 754 N N . GLY A 1 98 ? -8.512 -3.598 3.365 1.00 92.44 98 GLY A N 1
ATOM 755 C CA . GLY A 1 98 ? -8.470 -5.059 3.450 1.00 92.44 98 GLY A CA 1
AT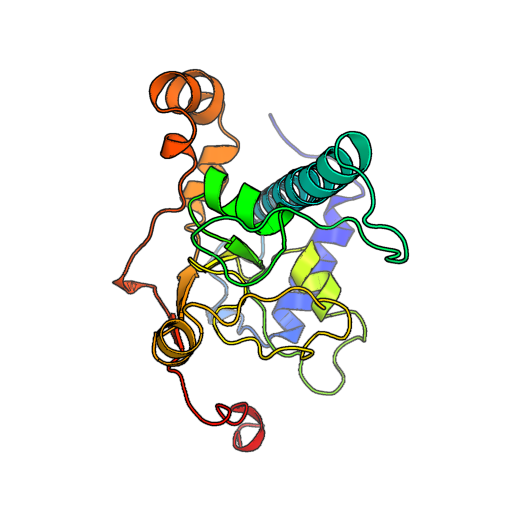OM 756 C C . GLY A 1 98 ? -7.069 -5.639 3.295 1.00 92.44 98 GLY A C 1
ATOM 757 O O . GLY A 1 98 ? -6.959 -6.843 3.123 1.00 92.44 98 GLY A O 1
ATOM 758 N N . GLY A 1 99 ? -6.027 -4.816 3.345 1.00 91.75 99 GLY A N 1
ATOM 759 C CA . GLY A 1 99 ? -4.626 -5.208 3.272 1.00 91.75 99 GLY A CA 1
ATOM 760 C C . GLY A 1 99 ? -3.737 -3.995 3.522 1.00 91.75 99 GLY A C 1
ATOM 761 O O . GLY A 1 99 ? -4.218 -2.862 3.535 1.00 91.75 99 GLY A O 1
ATOM 762 N N . VAL A 1 100 ? -2.449 -4.235 3.730 1.00 91.31 100 VAL A N 1
ATOM 763 C CA . VAL A 1 100 ? -1.445 -3.201 3.969 1.00 91.31 100 VAL A CA 1
ATOM 764 C C . VAL A 1 100 ? -0.616 -3.016 2.710 1.00 91.31 100 VAL A C 1
ATOM 766 O O . VAL A 1 100 ? 0.065 -3.945 2.272 1.00 91.31 100 VAL A O 1
ATOM 769 N N . ALA A 1 101 ? -0.718 -1.829 2.115 1.00 92.94 101 ALA A N 1
ATOM 770 C CA . ALA A 1 101 ? -0.035 -1.480 0.882 1.00 92.94 101 ALA A CA 1
ATOM 771 C C . ALA A 1 101 ? 1.410 -1.033 1.131 1.00 92.94 101 ALA A C 1
ATOM 773 O O . ALA A 1 101 ? 1.775 -0.532 2.191 1.00 92.94 101 ALA A O 1
ATOM 774 N N . SER A 1 102 ? 2.256 -1.211 0.129 1.00 90.81 102 SER A N 1
ATOM 775 C CA . SER A 1 102 ? 3.624 -0.710 0.088 1.00 90.81 102 SER A CA 1
ATOM 776 C C . SER A 1 102 ? 4.030 -0.482 -1.360 1.00 90.81 102 SER A C 1
ATOM 778 O O . SER A 1 102 ? 3.571 -1.185 -2.265 1.00 90.81 102 SER A O 1
ATOM 780 N N . ALA A 1 103 ? 4.900 0.499 -1.593 1.00 90.94 103 ALA A N 1
ATOM 781 C CA . ALA A 1 103 ? 5.495 0.682 -2.907 1.00 90.94 103 ALA A CA 1
ATOM 782 C C . ALA A 1 103 ? 6.276 -0.580 -3.291 1.00 90.94 103 ALA A C 1
ATOM 784 O O . ALA A 1 103 ? 7.132 -1.045 -2.529 1.00 90.94 103 ALA A O 1
ATOM 785 N N . SER A 1 104 ? 5.988 -1.117 -4.475 1.00 89.06 104 SER A N 1
ATOM 786 C CA . SER A 1 104 ? 6.787 -2.192 -5.045 1.00 89.06 104 SER A CA 1
ATOM 787 C C . SER A 1 104 ? 8.200 -1.665 -5.264 1.00 89.06 104 SER A C 1
ATOM 789 O O . SER A 1 104 ? 8.402 -0.601 -5.855 1.00 89.06 104 SER A O 1
ATOM 791 N N . ASN A 1 105 ? 9.176 -2.381 -4.724 1.00 85.62 105 ASN A N 1
ATOM 792 C CA . ASN A 1 105 ? 10.557 -1.938 -4.675 1.00 85.62 105 ASN A CA 1
ATOM 793 C C . ASN A 1 105 ? 11.508 -3.075 -5.044 1.00 85.62 105 ASN A C 1
ATOM 795 O O . ASN A 1 105 ? 11.110 -4.228 -5.199 1.00 85.62 105 ASN A O 1
ATOM 799 N N . PHE A 1 106 ? 12.764 -2.699 -5.230 1.00 81.44 106 PHE A N 1
ATOM 800 C CA . PHE A 1 106 ? 13.883 -3.597 -5.442 1.00 81.44 106 PHE A CA 1
ATOM 801 C C . PHE A 1 106 ? 15.045 -3.093 -4.588 1.00 81.44 106 PHE A C 1
ATOM 803 O O . PHE A 1 106 ? 15.130 -1.892 -4.314 1.00 81.44 106 PHE A O 1
ATOM 810 N N . ASP A 1 107 ? 15.948 -3.985 -4.192 1.00 81.38 107 ASP A N 1
ATOM 811 C CA . ASP A 1 107 ? 17.201 -3.584 -3.560 1.00 81.38 107 ASP A CA 1
ATOM 812 C C . ASP A 1 107 ? 18.086 -2.869 -4.594 1.00 81.38 107 ASP A C 1
ATOM 814 O O . ASP A 1 107 ? 18.480 -3.489 -5.590 1.00 81.38 107 ASP A O 1
ATOM 818 N N . PRO A 1 108 ? 18.410 -1.573 -4.405 1.00 82.69 108 PRO A N 1
ATOM 819 C CA . PRO A 1 108 ? 19.202 -0.843 -5.378 1.00 82.69 108 PRO A CA 1
ATOM 820 C C . PRO A 1 108 ? 20.587 -1.476 -5.563 1.00 82.69 108 PRO A C 1
ATOM 822 O O . PRO A 1 108 ? 21.198 -1.905 -4.578 1.00 82.69 108 PRO A O 1
ATOM 825 N N . PRO A 1 109 ? 21.122 -1.513 -6.798 1.00 81.38 109 PRO A N 1
ATOM 826 C CA . PRO A 1 109 ? 22.451 -2.050 -7.048 1.00 81.38 109 PRO A CA 1
ATOM 827 C C . PRO A 1 109 ? 23.523 -1.245 -6.305 1.00 81.38 109 PRO A C 1
ATOM 829 O O . PRO A 1 109 ? 23.351 -0.063 -5.990 1.00 81.38 109 PRO A O 1
ATOM 832 N N . ALA A 1 110 ? 24.671 -1.877 -6.058 1.00 80.88 110 ALA A N 1
ATOM 833 C CA . ALA A 1 110 ? 25.817 -1.199 -5.465 1.00 80.88 110 ALA A CA 1
ATOM 834 C C . ALA A 1 110 ? 26.204 0.040 -6.296 1.00 80.88 110 ALA A C 1
ATOM 836 O O . ALA A 1 110 ? 26.380 -0.047 -7.509 1.00 80.88 110 ALA A O 1
ATOM 837 N N . GLY A 1 111 ? 26.338 1.193 -5.635 1.00 79.81 111 GLY A N 1
ATOM 838 C CA . GLY A 1 111 ? 26.624 2.473 -6.293 1.00 79.81 111 GLY A CA 1
ATOM 839 C C . GLY A 1 111 ? 25.390 3.263 -6.743 1.00 79.81 111 GLY A C 1
ATOM 840 O O . GLY A 1 111 ? 25.551 4.363 -7.271 1.00 79.81 111 GLY A O 1
ATOM 841 N N . ALA A 1 112 ? 24.172 2.761 -6.509 1.00 81.38 112 ALA A N 1
ATOM 842 C CA . ALA A 1 112 ? 22.961 3.560 -6.671 1.00 81.38 112 ALA A CA 1
ATOM 843 C C . ALA A 1 112 ? 22.975 4.800 -5.746 1.00 81.38 112 ALA A C 1
ATOM 845 O O . ALA A 1 112 ? 23.582 4.763 -4.668 1.00 81.38 112 ALA A O 1
ATOM 846 N N . PRO A 1 113 ? 22.294 5.900 -6.124 1.00 83.50 113 PRO A N 1
ATOM 847 C CA . PRO A 1 113 ? 22.197 7.090 -5.285 1.00 83.50 113 PRO A CA 1
ATOM 848 C C . PRO A 1 113 ? 21.685 6.779 -3.863 1.00 83.50 113 PRO A C 1
ATOM 850 O O . PRO A 1 113 ? 20.769 5.963 -3.712 1.00 83.50 113 PRO A O 1
ATOM 853 N N . PRO A 1 114 ? 22.196 7.463 -2.821 1.00 78.56 114 PRO A N 1
ATOM 854 C CA . PRO A 1 114 ? 21.925 7.136 -1.415 1.00 78.56 114 PRO A CA 1
ATOM 855 C C . PRO A 1 114 ? 20.452 7.260 -0.984 1.00 78.56 114 PRO A C 1
ATOM 857 O O . PRO A 1 114 ? 20.093 6.726 0.059 1.00 78.56 114 PRO A O 1
ATOM 860 N N . ASN A 1 115 ? 19.596 7.900 -1.792 1.00 84.75 115 ASN A N 1
ATOM 861 C CA . ASN A 1 115 ? 18.165 8.083 -1.517 1.00 84.75 115 ASN A CA 1
ATOM 862 C C . ASN A 1 115 ? 17.241 7.266 -2.439 1.00 84.75 115 ASN A C 1
ATOM 864 O O . ASN A 1 115 ? 16.035 7.505 -2.475 1.00 84.75 115 ASN A O 1
ATOM 868 N N . THR A 1 116 ? 17.788 6.318 -3.207 1.00 84.38 116 THR A N 1
ATOM 869 C CA . THR A 1 116 ? 17.018 5.579 -4.223 1.00 84.38 116 THR A CA 1
ATOM 870 C C . THR A 1 116 ? 15.804 4.869 -3.616 1.00 84.38 116 THR A C 1
ATOM 872 O O . THR A 1 116 ? 14.720 4.922 -4.183 1.00 84.38 116 THR A O 1
ATOM 875 N N . LEU A 1 117 ? 15.943 4.255 -2.436 1.00 84.62 117 LEU A N 1
ATOM 876 C CA . LEU A 1 117 ? 14.826 3.580 -1.762 1.00 84.62 117 LEU A CA 1
ATOM 877 C C . LEU A 1 117 ? 13.715 4.552 -1.342 1.00 84.62 117 LEU A C 1
ATOM 879 O O . LEU A 1 117 ? 12.537 4.257 -1.535 1.00 84.62 117 LEU A O 1
ATOM 883 N N . GLN A 1 118 ? 14.076 5.716 -0.801 1.00 86.06 118 GLN A N 1
ATOM 884 C CA . GLN A 1 118 ? 13.119 6.750 -0.398 1.00 86.06 118 GLN A CA 1
ATOM 885 C C . GLN A 1 118 ? 12.371 7.303 -1.611 1.00 86.06 118 GLN A C 1
ATOM 887 O O . GLN A 1 118 ? 11.169 7.547 -1.552 1.00 86.06 118 GLN A O 1
ATOM 892 N N . GLU A 1 119 ? 13.067 7.460 -2.731 1.00 85.38 119 GLU A N 1
ATOM 893 C CA . GLU A 1 119 ? 12.466 7.904 -3.983 1.00 85.38 119 GLU A CA 1
ATOM 894 C C . GLU A 1 119 ? 11.543 6.844 -4.588 1.00 85.38 119 GLU A C 1
ATOM 896 O O . GLU A 1 119 ? 10.467 7.192 -5.064 1.00 85.38 119 GLU A O 1
ATOM 901 N N . ILE A 1 120 ? 11.900 5.557 -4.522 1.00 86.69 120 ILE A N 1
ATOM 902 C CA . ILE A 1 120 ? 10.995 4.466 -4.915 1.00 86.69 120 ILE A CA 1
ATOM 903 C C . ILE A 1 120 ? 9.727 4.500 -4.059 1.00 86.69 120 ILE A C 1
ATOM 905 O O . ILE A 1 120 ? 8.628 4.393 -4.600 1.00 86.69 120 ILE A O 1
ATOM 909 N N . ALA A 1 121 ? 9.861 4.700 -2.746 1.00 86.12 121 ALA A N 1
ATOM 910 C CA . ALA A 1 121 ? 8.719 4.792 -1.843 1.00 86.12 121 ALA A CA 1
ATOM 911 C C . ALA A 1 121 ? 7.822 6.009 -2.141 1.00 86.12 121 ALA A C 1
ATOM 913 O O . ALA A 1 121 ? 6.601 5.892 -2.084 1.00 86.12 121 ALA A O 1
ATOM 914 N N . ALA A 1 122 ? 8.406 7.157 -2.497 1.00 83.00 122 ALA A N 1
ATOM 915 C CA . ALA A 1 122 ? 7.662 8.387 -2.775 1.00 83.00 122 ALA A CA 1
ATOM 916 C C . ALA A 1 122 ? 7.014 8.408 -4.173 1.00 83.00 122 ALA A C 1
ATOM 918 O O . ALA A 1 122 ? 5.867 8.832 -4.345 1.00 83.00 122 ALA A O 1
ATOM 919 N N . TYR A 1 123 ? 7.748 7.960 -5.192 1.00 81.75 123 TYR A N 1
ATOM 920 C CA . TYR A 1 123 ? 7.323 8.036 -6.592 1.00 81.75 123 TYR A CA 1
ATOM 921 C C . TYR A 1 123 ? 6.623 6.773 -7.086 1.00 81.75 123 TYR A C 1
ATOM 923 O O . TYR A 1 123 ? 6.001 6.795 -8.145 1.00 81.75 123 TYR A O 1
ATOM 931 N N . VAL A 1 124 ? 6.706 5.682 -6.322 1.00 87.38 124 VAL A N 1
ATOM 932 C CA . VAL A 1 124 ? 5.997 4.421 -6.566 1.00 87.38 124 VAL A CA 1
ATOM 933 C C . VAL A 1 124 ? 6.121 3.962 -8.033 1.00 87.38 124 VAL A C 1
ATOM 935 O O . VAL A 1 124 ? 5.118 3.680 -8.709 1.00 87.38 124 VAL A O 1
ATOM 938 N N . PRO A 1 125 ? 7.347 3.928 -8.597 1.00 82.00 125 PRO A N 1
ATOM 939 C CA . PRO A 1 125 ? 7.515 3.753 -10.032 1.00 82.00 125 PRO A CA 1
ATOM 940 C C . PRO A 1 125 ? 7.097 2.364 -10.516 1.00 82.00 125 PRO A C 1
ATOM 942 O O . PRO A 1 125 ? 6.564 2.246 -11.614 1.00 82.00 125 PRO A O 1
ATOM 945 N N . PHE A 1 126 ? 7.238 1.340 -9.672 1.00 84.00 126 PHE A N 1
ATOM 946 C CA . PHE A 1 126 ? 6.986 -0.062 -10.025 1.00 84.00 126 PHE A CA 1
ATOM 947 C C . PHE A 1 126 ? 5.614 -0.579 -9.589 1.00 84.00 126 PHE A C 1
ATOM 949 O O . PHE A 1 126 ? 5.365 -1.778 -9.643 1.00 84.00 126 PHE A O 1
ATOM 956 N N . GLY A 1 127 ? 4.714 0.312 -9.171 1.00 89.44 127 GLY A N 1
ATOM 957 C CA . GLY A 1 127 ? 3.398 -0.084 -8.687 1.00 89.44 127 GLY A CA 1
ATOM 958 C C . GLY A 1 127 ? 3.321 -0.205 -7.169 1.00 89.44 127 GLY A C 1
ATOM 959 O O . GLY A 1 127 ? 4.242 0.153 -6.435 1.00 89.44 127 GLY A O 1
ATOM 960 N N . ILE A 1 128 ? 2.161 -0.664 -6.715 1.00 93.62 128 ILE A N 1
ATOM 961 C CA . ILE A 1 128 ? 1.858 -0.898 -5.307 1.00 93.62 128 ILE A CA 1
ATOM 962 C C . ILE A 1 128 ? 1.604 -2.388 -5.151 1.00 93.62 128 ILE A C 1
ATOM 964 O O . ILE A 1 128 ? 0.871 -2.982 -5.939 1.00 93.62 128 ILE A O 1
ATOM 968 N N . THR A 1 129 ? 2.167 -2.970 -4.108 1.00 94.56 129 THR A N 1
ATOM 969 C CA . THR A 1 129 ? 1.853 -4.321 -3.646 1.00 94.56 129 THR A CA 1
ATOM 970 C C . THR A 1 129 ? 1.212 -4.242 -2.276 1.00 94.56 129 THR A C 1
ATOM 972 O O . THR A 1 129 ? 1.482 -3.310 -1.522 1.00 94.56 129 THR A O 1
ATOM 975 N N . PHE A 1 130 ? 0.373 -5.207 -1.931 1.00 94.94 130 PHE A N 1
ATOM 976 C CA . PHE A 1 130 ? -0.227 -5.286 -0.609 1.00 94.94 130 PHE A CA 1
ATOM 977 C C . PHE A 1 130 ? -0.230 -6.715 -0.078 1.00 94.94 130 PHE A C 1
ATOM 979 O O . PHE A 1 130 ? -0.238 -7.684 -0.835 1.00 94.94 130 PHE A O 1
ATOM 986 N N . ARG A 1 131 ? -0.241 -6.817 1.246 1.00 90.94 131 ARG A N 1
ATOM 987 C CA . ARG A 1 131 ? -0.276 -8.066 2.012 1.00 90.94 131 ARG A CA 1
ATOM 988 C C . ARG A 1 131 ? -1.371 -7.996 3.066 1.00 90.94 131 ARG A C 1
ATOM 990 O O . ARG A 1 131 ? -1.802 -6.907 3.437 1.00 90.94 131 ARG A O 1
ATOM 997 N N . ASP A 1 132 ? -1.823 -9.140 3.559 1.00 86.25 132 ASP A N 1
ATOM 998 C CA . ASP A 1 132 ? -2.909 -9.168 4.548 1.00 86.25 132 ASP A CA 1
ATOM 999 C C . ASP A 1 132 ? -2.467 -8.676 5.933 1.00 86.25 132 ASP A C 1
ATOM 1001 O O . ASP A 1 132 ? -3.227 -7.975 6.601 1.00 86.25 132 ASP A O 1
ATOM 1005 N N . LYS A 1 133 ? -1.246 -9.028 6.349 1.00 80.06 133 LYS A N 1
ATOM 1006 C CA . LYS A 1 133 ? -0.633 -8.669 7.639 1.00 80.06 133 LYS A CA 1
ATOM 1007 C C . LYS A 1 133 ? 0.596 -7.797 7.404 1.00 80.06 133 LYS A C 1
ATOM 1009 O O . LYS A 1 133 ? 1.287 -7.989 6.406 1.00 80.06 133 LYS A O 1
ATOM 1014 N N . TRP A 1 134 ? 0.883 -6.856 8.301 1.00 78.50 134 TRP A N 1
ATOM 1015 C CA . TRP A 1 134 ? 2.038 -5.969 8.147 1.00 78.50 134 TRP A CA 1
ATOM 1016 C C . TRP A 1 134 ? 3.347 -6.721 8.374 1.00 78.50 134 TRP A C 1
ATOM 1018 O O . TRP A 1 134 ? 4.172 -6.774 7.480 1.00 78.50 134 TRP A O 1
ATOM 1028 N N . LEU A 1 135 ? 3.572 -7.340 9.527 1.00 75.19 135 LEU A N 1
ATOM 1029 C CA . LEU A 1 135 ? 4.842 -8.023 9.796 1.00 75.19 135 LEU A CA 1
ATOM 1030 C C . LEU A 1 135 ? 4.598 -9.339 10.538 1.00 75.19 135 LEU A C 1
ATOM 1032 O O . LEU A 1 135 ? 5.021 -9.485 11.687 1.00 75.19 135 LEU A O 1
ATOM 1036 N N . PRO A 1 136 ? 3.957 -10.325 9.881 1.00 74.56 136 PRO A N 1
ATOM 1037 C CA . PRO A 1 136 ? 3.592 -11.571 10.546 1.00 74.56 136 PRO A CA 1
ATOM 1038 C C . PRO A 1 136 ? 4.821 -12.353 11.022 1.00 74.56 136 PRO A C 1
ATOM 1040 O O . PRO A 1 136 ? 4.738 -13.059 12.019 1.00 74.56 136 PRO A O 1
ATOM 1043 N N . TRP A 1 137 ? 5.984 -12.192 10.381 1.00 78.94 137 TRP A N 1
ATOM 1044 C CA . TRP A 1 137 ? 7.223 -12.879 10.771 1.00 78.94 137 TRP A CA 1
ATOM 1045 C C . TRP A 1 137 ? 8.223 -12.031 11.558 1.00 78.94 137 TRP A C 1
ATOM 1047 O O . TRP A 1 137 ? 9.323 -12.501 11.834 1.00 78.94 137 TRP A O 1
ATOM 1057 N N . ALA A 1 138 ? 7.892 -10.791 11.934 1.00 73.50 138 ALA A N 1
ATOM 1058 C CA . ALA A 1 138 ? 8.822 -10.001 12.737 1.00 73.50 138 ALA A CA 1
ATOM 1059 C C . ALA A 1 138 ? 9.041 -10.661 14.101 1.00 73.50 138 ALA A C 1
ATOM 1061 O O . ALA A 1 138 ? 8.079 -11.027 14.781 1.00 73.50 138 ALA A O 1
ATOM 1062 N N . GLU A 1 139 ? 10.298 -10.789 14.515 1.00 68.62 139 GLU A N 1
ATOM 1063 C CA . GLU A 1 139 ? 10.629 -11.197 15.874 1.00 68.62 139 GLU A CA 1
ATOM 1064 C C . GLU A 1 139 ? 10.514 -10.002 16.839 1.00 68.62 139 GLU A C 1
ATOM 1066 O O . GLU A 1 139 ? 10.635 -8.834 16.438 1.00 68.62 139 GLU A O 1
ATOM 1071 N N . PRO A 1 140 ? 10.301 -10.257 18.141 1.00 61.94 140 PRO A N 1
ATOM 1072 C CA . PRO A 1 140 ? 10.399 -9.215 19.151 1.00 61.94 140 PRO A CA 1
ATOM 1073 C C . PRO A 1 140 ? 11.748 -8.479 19.060 1.00 61.94 140 PRO A C 1
ATOM 1075 O O . PRO A 1 140 ? 12.811 -9.078 19.186 1.00 61.94 140 PRO A O 1
ATOM 1078 N N . GLY A 1 141 ? 11.711 -7.160 18.852 1.00 56.53 141 GLY A N 1
ATOM 1079 C CA . GLY A 1 141 ? 12.911 -6.315 18.831 1.00 56.53 141 GLY A CA 1
ATOM 1080 C C . GLY A 1 141 ? 13.588 -6.106 17.467 1.00 56.53 141 GLY A C 1
ATOM 1081 O O . GLY A 1 141 ? 14.452 -5.232 17.385 1.00 56.53 141 GLY A O 1
ATOM 1082 N N . THR A 1 142 ? 13.169 -6.779 16.383 1.00 56.69 142 THR A N 1
ATOM 1083 C CA . THR A 1 142 ? 13.777 -6.663 15.029 1.00 56.69 142 THR A CA 1
ATOM 1084 C C . THR A 1 142 ? 13.748 -5.242 14.446 1.00 56.69 142 THR A C 1
ATOM 1086 O O . THR A 1 142 ? 14.508 -4.905 13.540 1.00 56.69 142 THR A O 1
ATOM 1089 N N . HIS A 1 143 ? 12.906 -4.360 14.979 1.00 54.31 143 HIS A N 1
ATOM 1090 C CA . HIS A 1 143 ? 12.798 -2.963 14.550 1.00 54.31 143 HIS A CA 1
ATOM 1091 C C . HIS A 1 143 ? 13.066 -1.964 15.672 1.00 54.31 143 HIS A C 1
ATOM 1093 O O . HIS A 1 143 ? 12.539 -0.859 15.632 1.00 54.31 143 HIS A O 1
ATOM 1099 N N . GLY A 1 144 ? 13.862 -2.337 16.685 1.00 43.09 144 GLY A N 1
ATOM 1100 C CA . GLY A 1 144 ? 14.489 -1.449 17.685 1.00 43.09 144 GLY A 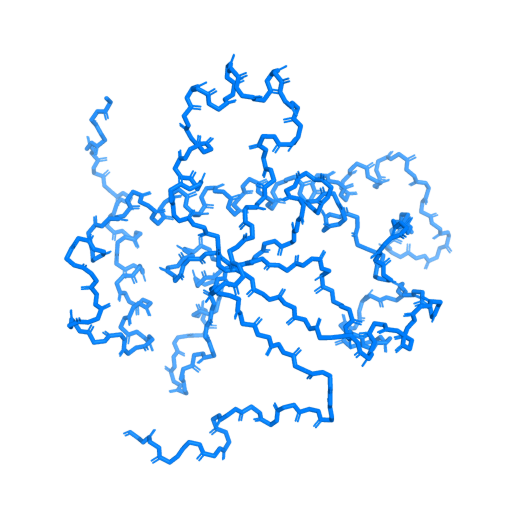CA 1
ATOM 1101 C C . GLY A 1 144 ? 13.569 -0.567 18.555 1.00 43.09 144 GLY A C 1
ATOM 1102 O O . GLY A 1 144 ? 14.018 -0.016 19.557 1.00 43.09 144 GLY A O 1
ATOM 1103 N N . LYS A 1 145 ? 12.291 -0.425 18.196 1.00 44.56 145 LYS A N 1
ATOM 1104 C CA . LYS A 1 145 ? 11.296 0.512 18.729 1.00 44.56 145 LYS A CA 1
ATOM 1105 C C . LYS A 1 145 ? 9.908 -0.117 18.861 1.00 44.56 145 LYS A C 1
ATOM 1107 O O . LYS A 1 145 ? 9.136 0.344 19.693 1.00 44.56 145 LYS A O 1
ATOM 1112 N N . HIS A 1 146 ? 9.600 -1.194 18.132 1.00 51.50 146 HIS A N 1
ATOM 1113 C CA . HIS A 1 146 ? 8.366 -1.961 18.335 1.00 51.50 146 HIS A CA 1
ATOM 1114 C C . HIS A 1 146 ? 8.527 -2.883 19.553 1.00 51.50 146 HIS A C 1
ATOM 1116 O O . HIS A 1 146 ? 8.752 -4.083 19.431 1.00 51.50 146 HIS A O 1
ATOM 1122 N N . LYS A 1 147 ? 8.453 -2.300 20.756 1.00 51.94 147 LYS A N 1
ATOM 1123 C CA . LYS A 1 147 ? 8.468 -3.012 22.051 1.00 51.94 147 LYS A CA 1
ATOM 1124 C C . LYS A 1 147 ? 7.144 -3.731 22.359 1.00 51.94 147 LYS A C 1
ATOM 1126 O O . LYS A 1 147 ? 6.892 -4.103 23.500 1.00 51.94 147 LYS A O 1
ATOM 1131 N N . HIS A 1 148 ? 6.275 -3.864 21.365 1.00 62.16 148 HIS A N 1
ATOM 1132 C CA . HIS A 1 148 ? 4.852 -4.076 21.565 1.00 62.16 148 HIS A CA 1
ATOM 1133 C C . HIS A 1 148 ? 4.352 -5.137 20.595 1.00 62.16 148 HIS A C 1
ATOM 1135 O O . HIS A 1 148 ? 3.923 -4.855 19.475 1.00 62.16 148 HIS A O 1
ATOM 1141 N N . TYR A 1 149 ? 4.512 -6.377 21.032 1.00 67.50 149 TYR A N 1
ATOM 1142 C CA . TYR A 1 149 ? 4.234 -7.566 20.255 1.00 67.50 149 TYR A CA 1
ATOM 1143 C C . TYR A 1 149 ? 3.488 -8.569 21.127 1.00 67.50 149 TYR A C 1
ATOM 1145 O O . TYR A 1 149 ? 3.869 -8.761 22.283 1.00 67.50 149 TYR A O 1
ATOM 1153 N N . LEU A 1 150 ? 2.441 -9.193 20.588 1.00 71.25 150 LEU A N 1
ATOM 1154 C CA . LEU A 1 150 ? 1.772 -10.321 21.233 1.00 71.25 150 LEU A CA 1
ATOM 1155 C C . LEU A 1 150 ? 2.473 -11.628 20.863 1.00 71.25 150 LEU A C 1
ATOM 1157 O O . LEU A 1 150 ? 2.609 -11.975 19.686 1.00 71.25 150 LEU A O 1
ATOM 1161 N N . ASP A 1 151 ? 2.874 -12.375 21.890 1.00 72.00 151 ASP A N 1
ATOM 1162 C CA . ASP A 1 151 ? 3.368 -13.745 21.727 1.00 72.00 151 ASP A CA 1
ATOM 1163 C C . ASP A 1 151 ? 2.237 -14.722 21.363 1.00 72.00 151 ASP A C 1
ATOM 1165 O O . ASP A 1 151 ? 2.482 -15.749 20.730 1.00 72.00 151 ASP A O 1
ATOM 1169 N N . GLU A 1 152 ? 0.986 -14.404 21.705 1.00 75.50 152 GLU A N 1
ATOM 1170 C CA . GLU A 1 152 ? -0.169 -15.213 21.315 1.00 75.50 152 GLU A CA 1
ATOM 1171 C C . GLU A 1 152 ? -0.328 -15.247 19.785 1.00 75.50 152 GLU A C 1
ATOM 1173 O O . GLU A 1 152 ? -0.278 -14.217 19.115 1.00 75.50 152 GLU A O 1
ATOM 1178 N N . GLY A 1 153 ? -0.497 -16.446 19.216 1.00 75.44 153 GLY A N 1
ATOM 1179 C CA . GLY A 1 153 ? -0.610 -16.647 17.765 1.00 75.44 153 GLY A CA 1
ATOM 1180 C C . GLY A 1 153 ? 0.715 -16.579 16.993 1.00 75.44 153 GLY A C 1
ATOM 1181 O O . GLY A 1 153 ? 0.709 -16.749 15.776 1.00 75.44 153 GLY A O 1
ATOM 1182 N N . LYS A 1 154 ? 1.854 -16.379 17.675 1.00 77.00 154 LYS A N 1
ATOM 1183 C CA . LYS A 1 154 ? 3.184 -16.272 17.051 1.00 77.00 154 LYS A CA 1
ATOM 1184 C C . LYS A 1 154 ? 3.574 -17.483 16.217 1.00 77.00 154 LYS A C 1
ATOM 1186 O O . LYS A 1 154 ? 4.017 -17.317 15.085 1.00 77.00 154 LYS A O 1
ATOM 1191 N N . ASP A 1 155 ? 3.390 -18.679 16.764 1.00 79.88 155 ASP A N 1
ATOM 1192 C CA . ASP A 1 155 ? 3.797 -19.912 16.088 1.00 79.88 155 ASP A CA 1
ATOM 1193 C C . ASP A 1 155 ? 2.998 -20.144 14.800 1.00 79.88 155 ASP A C 1
ATOM 1195 O O . ASP A 1 155 ? 3.545 -20.626 13.812 1.00 79.88 155 ASP A O 1
ATOM 1199 N N . ALA A 1 156 ? 1.718 -19.757 14.792 1.00 80.38 156 ALA A N 1
ATOM 1200 C CA . ALA A 1 156 ? 0.877 -19.837 13.603 1.00 80.38 156 ALA A CA 1
ATOM 1201 C C . ALA A 1 156 ? 1.354 -18.859 12.524 1.00 80.38 156 ALA A C 1
ATOM 1203 O O . ALA A 1 156 ? 1.546 -19.266 11.383 1.00 80.38 156 ALA A O 1
ATOM 1204 N N . ASP A 1 157 ? 1.620 -17.602 12.889 1.00 78.44 157 ASP A N 1
ATOM 1205 C CA . ASP A 1 157 ? 2.119 -16.601 11.944 1.00 78.44 157 ASP A CA 1
ATOM 1206 C C . ASP A 1 157 ? 3.488 -16.984 11.369 1.00 78.44 157 ASP A C 1
ATOM 1208 O O . ASP A 1 157 ? 3.703 -16.844 10.170 1.00 78.44 157 ASP A O 1
ATOM 1212 N N . PHE A 1 158 ? 4.398 -17.519 12.190 1.00 79.38 158 PHE A N 1
ATOM 1213 C CA . PHE A 1 158 ? 5.708 -18.009 11.743 1.00 79.38 158 PHE A CA 1
ATOM 1214 C C . PHE A 1 158 ? 5.636 -19.285 10.899 1.00 79.38 158 PHE A C 1
ATOM 1216 O O . PHE A 1 158 ? 6.626 -19.639 10.268 1.00 79.38 158 PHE A O 1
ATOM 1223 N N . ALA A 1 159 ? 4.496 -19.975 10.871 1.00 81.94 159 ALA A N 1
ATOM 1224 C CA . ALA A 1 159 ? 4.258 -21.130 10.010 1.00 81.94 159 ALA A CA 1
ATOM 1225 C C . ALA A 1 159 ? 3.461 -20.779 8.739 1.00 81.94 159 ALA A C 1
ATOM 1227 O O . ALA A 1 159 ? 3.407 -21.585 7.808 1.00 81.94 159 ALA A O 1
ATOM 1228 N N . GLU A 1 160 ? 2.852 -19.594 8.677 1.00 82.94 160 GLU A N 1
ATOM 1229 C CA . GLU A 1 160 ? 1.970 -19.180 7.588 1.00 82.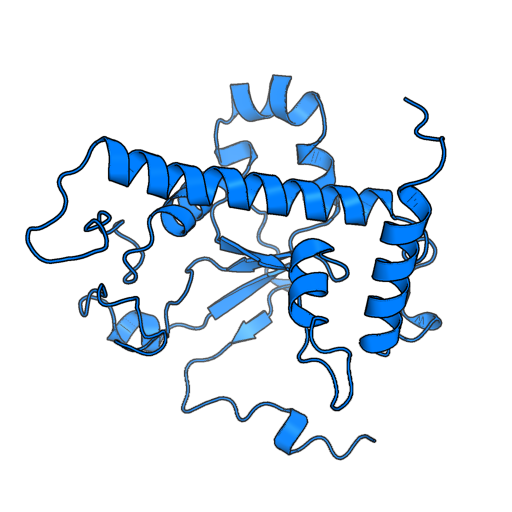94 160 GLU A CA 1
ATOM 1230 C C . GLU A 1 160 ? 2.750 -18.432 6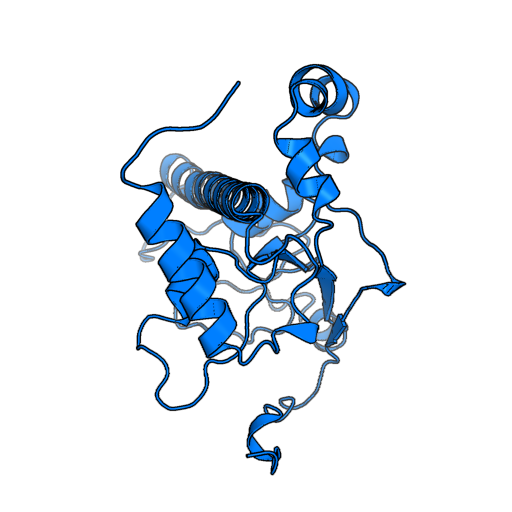.485 1.00 82.94 160 GLU A C 1
ATOM 1232 O O . GLU A 1 160 ? 3.506 -17.511 6.796 1.00 82.94 160 GLU A O 1
ATOM 1237 N N . PRO A 1 161 ? 2.585 -18.786 5.193 1.00 86.12 161 PRO A N 1
ATOM 1238 C CA . PRO A 1 161 ? 3.159 -18.035 4.076 1.00 86.12 161 PRO A CA 1
ATOM 1239 C C . PRO A 1 161 ? 2.658 -16.589 4.004 1.00 86.12 161 PRO A C 1
ATOM 1241 O O . PRO A 1 161 ? 1.478 -16.321 4.242 1.00 86.12 161 PRO A O 1
ATOM 1244 N N . ILE A 1 162 ? 3.519 -15.663 3.577 1.00 85.31 162 ILE A N 1
ATOM 1245 C CA . ILE A 1 162 ? 3.100 -14.296 3.249 1.00 85.31 162 ILE A CA 1
ATOM 1246 C C . ILE A 1 162 ? 2.719 -14.247 1.778 1.00 85.31 162 ILE A C 1
ATOM 1248 O O . ILE A 1 162 ? 3.539 -14.484 0.892 1.00 85.31 162 ILE A O 1
ATOM 1252 N N . TRP A 1 163 ? 1.465 -13.889 1.530 1.00 90.12 163 TRP A N 1
ATOM 1253 C CA . TRP A 1 163 ? 0.956 -13.611 0.197 1.00 90.12 163 TRP A CA 1
ATOM 1254 C C . TRP A 1 163 ? 1.014 -12.112 -0.063 1.00 90.12 163 TRP A C 1
ATOM 1256 O O . TRP A 1 163 ? 0.418 -11.320 0.673 1.00 90.12 163 TRP A O 1
ATOM 1266 N N . THR A 1 164 ? 1.699 -11.740 -1.136 1.00 92.56 164 THR A N 1
ATOM 1267 C CA . THR A 1 164 ? 1.803 -10.360 -1.599 1.00 92.56 164 THR A CA 1
ATOM 1268 C C . THR A 1 164 ? 1.159 -10.256 -2.974 1.00 92.56 164 THR A C 1
ATOM 1270 O O . THR A 1 164 ? 1.525 -10.974 -3.902 1.00 92.56 164 THR A O 1
ATOM 1273 N N . TYR A 1 165 ? 0.189 -9.357 -3.110 1.00 95.25 165 TYR A N 1
ATOM 1274 C CA . TYR A 1 165 ? -0.580 -9.150 -4.332 1.00 95.25 165 TYR A CA 1
ATOM 1275 C C . TYR A 1 165 ? -0.242 -7.783 -4.934 1.00 95.25 165 TYR A C 1
ATOM 1277 O O . TYR A 1 165 ? -0.214 -6.789 -4.203 1.00 95.25 165 TYR A O 1
ATOM 1285 N N . PRO A 1 166 ? -0.019 -7.674 -6.251 1.00 94.56 166 PRO A N 1
ATOM 1286 C CA . PRO A 1 166 ? 0.053 -6.377 -6.906 1.00 94.56 166 PRO A CA 1
ATOM 1287 C C . PRO A 1 166 ? -1.338 -5.735 -6.958 1.00 94.56 166 PRO A C 1
ATOM 1289 O O . PRO A 1 166 ? -2.333 -6.387 -7.277 1.00 94.56 166 PRO A O 1
ATOM 1292 N N . LEU A 1 167 ? -1.410 -4.436 -6.671 1.00 94.31 167 LEU A N 1
ATOM 1293 C CA . LEU A 1 167 ? -2.632 -3.652 -6.792 1.00 94.31 167 LEU A CA 1
ATOM 1294 C C . LEU A 1 167 ? -2.869 -3.304 -8.272 1.00 94.31 167 LEU A C 1
ATOM 1296 O O . LEU A 1 167 ? -2.026 -2.631 -8.877 1.00 94.31 167 LEU A O 1
ATOM 1300 N N . PRO A 1 168 ? -4.007 -3.698 -8.877 1.00 91.56 168 PRO A N 1
ATOM 1301 C CA . PRO A 1 168 ? -4.267 -3.399 -10.278 1.00 91.56 168 PRO A CA 1
ATOM 1302 C C . PRO A 1 168 ? -4.283 -1.892 -10.543 1.00 91.56 168 PRO A C 1
ATOM 1304 O O . PRO A 1 168 ? -5.007 -1.138 -9.893 1.00 91.56 168 PRO A O 1
ATOM 1307 N N . GLN A 1 169 ? -3.557 -1.450 -11.571 1.00 87.06 169 GLN A N 1
ATOM 1308 C CA . GLN A 1 169 ? -3.495 -0.037 -11.961 1.00 87.06 169 GLN A CA 1
ATOM 1309 C C . GLN A 1 169 ? -4.894 0.556 -12.194 1.00 87.06 169 GLN A C 1
ATOM 1311 O O . GLN A 1 169 ? -5.173 1.686 -11.796 1.00 87.06 169 GLN A O 1
ATOM 1316 N N . ARG A 1 170 ? -5.810 -0.231 -12.776 1.00 88.19 170 ARG A N 1
ATOM 1317 C CA . ARG A 1 170 ? -7.206 0.173 -12.979 1.00 88.19 170 ARG A CA 1
ATOM 1318 C C . ARG A 1 170 ? -7.929 0.498 -11.668 1.00 88.19 170 ARG A C 1
ATOM 1320 O O . ARG A 1 170 ? -8.670 1.473 -11.627 1.00 88.19 170 ARG A O 1
ATOM 1327 N N . GLN A 1 171 ? -7.700 -0.286 -10.616 1.00 93.31 171 GLN A N 1
ATOM 1328 C CA . GLN A 1 171 ? -8.311 -0.048 -9.308 1.00 93.31 171 GLN A CA 1
ATOM 1329 C C . GLN A 1 171 ? -7.827 1.279 -8.709 1.00 93.31 171 GLN A C 1
ATOM 1331 O O . GLN A 1 171 ? -8.627 2.036 -8.167 1.00 93.31 171 GLN A O 1
ATOM 1336 N N . ILE A 1 172 ? -6.542 1.603 -8.890 1.00 92.50 172 ILE A N 1
ATOM 1337 C CA . ILE A 1 172 ? -5.973 2.894 -8.481 1.00 92.50 172 ILE A CA 1
ATOM 1338 C C . ILE A 1 172 ? -6.685 4.035 -9.208 1.00 92.50 172 ILE A C 1
ATOM 1340 O O . ILE A 1 172 ? -7.143 4.965 -8.557 1.00 92.50 172 ILE A O 1
ATOM 1344 N N . PHE A 1 173 ? -6.848 3.947 -10.533 1.00 91.19 173 PHE A N 1
ATOM 1345 C CA . PHE A 1 173 ? -7.604 4.946 -11.299 1.00 91.19 173 PHE A CA 1
ATOM 1346 C C . PHE A 1 173 ? -9.039 5.115 -10.794 1.00 91.19 173 PHE A C 1
ATOM 1348 O O . PHE A 1 173 ? -9.509 6.245 -10.666 1.00 91.19 173 PHE A O 1
ATOM 1355 N N . ASP A 1 174 ? -9.727 4.012 -10.493 1.00 93.00 174 ASP A N 1
ATOM 1356 C CA . ASP A 1 174 ? -11.115 4.048 -10.037 1.00 93.00 174 ASP A CA 1
ATOM 1357 C C . ASP A 1 174 ? -11.264 4.861 -8.736 1.00 93.00 174 ASP A C 1
ATOM 1359 O O . ASP A 1 174 ? -12.241 5.605 -8.613 1.00 93.00 174 ASP A O 1
ATOM 1363 N N . TYR A 1 175 ? -10.280 4.828 -7.824 1.00 94.94 175 TYR A N 1
ATOM 1364 C CA . TYR A 1 175 ? -10.274 5.653 -6.604 1.00 94.94 175 TYR A CA 1
ATOM 1365 C C . TYR A 1 175 ? -10.256 7.159 -6.853 1.00 94.94 175 TYR A C 1
ATOM 1367 O O . TYR A 1 175 ? -10.650 7.915 -5.974 1.00 94.94 175 TYR A O 1
ATOM 1375 N N . PHE A 1 176 ? -9.862 7.623 -8.035 1.00 93.88 176 PHE A N 1
ATOM 1376 C CA . PHE A 1 176 ? -9.851 9.052 -8.366 1.00 93.88 176 PHE A CA 1
ATOM 1377 C C . PHE A 1 176 ? -11.053 9.475 -9.217 1.00 93.88 176 PHE A C 1
ATOM 1379 O O . PHE A 1 176 ? -11.078 10.569 -9.781 1.00 93.88 176 PHE A O 1
ATOM 1386 N N . THR A 1 177 ? -12.083 8.629 -9.306 1.00 93.25 177 THR A N 1
ATOM 1387 C CA . THR A 1 177 ? -13.310 8.939 -10.047 1.00 93.25 177 THR A CA 1
ATOM 1388 C C . THR A 1 177 ? -14.438 9.413 -9.135 1.00 93.25 177 THR A C 1
ATOM 1390 O O . THR A 1 177 ? -14.600 8.948 -8.007 1.00 93.25 177 THR A O 1
ATOM 1393 N N . ARG A 1 178 ? -15.302 10.291 -9.662 1.00 97.00 178 ARG A N 1
ATOM 1394 C CA . ARG A 1 178 ? -16.552 10.678 -8.983 1.00 97.00 178 ARG A CA 1
ATOM 1395 C C . ARG A 1 178 ? -17.466 9.481 -8.740 1.00 97.00 178 ARG A C 1
ATOM 1397 O O . ARG A 1 178 ? -18.140 9.430 -7.724 1.00 97.00 178 ARG A O 1
ATOM 1404 N N . GLU A 1 179 ? -17.477 8.502 -9.644 1.00 96.12 179 GLU A N 1
ATOM 1405 C CA . GLU A 1 179 ? -18.280 7.287 -9.480 1.00 96.12 179 GLU A CA 1
ATOM 1406 C C . GLU A 1 179 ? -17.924 6.533 -8.192 1.00 96.12 179 GLU A C 1
ATOM 1408 O O . GLU A 1 179 ? -18.826 6.085 -7.481 1.00 96.12 179 GLU A O 1
ATOM 1413 N N . MET A 1 180 ? -16.632 6.431 -7.860 1.00 96.31 180 MET A N 1
ATOM 1414 C CA . MET A 1 180 ? -16.198 5.797 -6.617 1.00 96.31 180 MET A CA 1
ATOM 1415 C C . MET A 1 180 ? -16.807 6.493 -5.397 1.00 96.31 180 MET A C 1
ATOM 1417 O O . MET A 1 180 ? -17.491 5.850 -4.605 1.00 96.31 180 MET A O 1
ATOM 1421 N N . TRP A 1 181 ? -16.629 7.806 -5.278 1.00 96.69 181 TRP A N 1
ATOM 1422 C CA . TRP A 1 181 ? -16.985 8.540 -4.059 1.00 96.69 181 TRP A CA 1
ATOM 1423 C C . TRP A 1 181 ? -18.452 8.964 -3.972 1.00 96.69 181 TRP A C 1
ATOM 1425 O O . TRP A 1 181 ? -18.990 9.065 -2.877 1.00 96.69 181 TRP A O 1
ATOM 1435 N N . GLU A 1 182 ? -19.124 9.184 -5.101 1.00 98.06 182 GLU A N 1
ATOM 1436 C CA . GLU A 1 182 ? -20.527 9.620 -5.128 1.00 98.06 182 GLU A CA 1
ATOM 1437 C C . GLU A 1 182 ? -21.511 8.453 -5.260 1.00 98.06 182 GLU A C 1
ATOM 1439 O O . GLU A 1 182 ? -22.699 8.626 -4.991 1.00 98.06 182 GLU A O 1
ATOM 1444 N N . LYS A 1 183 ? -21.054 7.265 -5.687 1.00 97.81 183 LYS A N 1
ATOM 1445 C CA . LYS A 1 183 ? -21.933 6.101 -5.893 1.00 97.81 183 LYS A CA 1
ATOM 1446 C C . LYS A 1 183 ? -21.454 4.843 -5.181 1.00 97.81 183 LYS A C 1
ATOM 1448 O O . LYS A 1 183 ? -22.249 4.236 -4.469 1.00 97.81 183 LYS A O 1
ATOM 1453 N N . LYS A 1 184 ? -20.198 4.421 -5.372 1.00 97.75 184 LYS A N 1
ATOM 1454 C CA . LYS A 1 184 ? -19.722 3.130 -4.837 1.00 97.75 184 LYS A CA 1
ATOM 1455 C C . LYS A 1 184 ? -19.540 3.168 -3.321 1.00 97.75 184 LYS A C 1
ATOM 1457 O O . LYS A 1 184 ? -20.138 2.341 -2.643 1.00 97.75 184 LYS A O 1
ATOM 1462 N N . VAL A 1 185 ? -18.800 4.138 -2.786 1.00 97.81 185 VAL A N 1
ATOM 1463 C CA . VAL A 1 185 ? -18.576 4.286 -1.337 1.00 97.81 185 VAL A CA 1
ATOM 1464 C C . VAL A 1 185 ? -19.891 4.523 -0.577 1.00 97.81 185 VAL A C 1
ATOM 1466 O O . VAL A 1 185 ? -20.126 3.812 0.394 1.00 97.81 185 VAL A O 1
ATOM 1469 N N . PRO A 1 186 ? -20.822 5.398 -1.014 1.00 98.12 186 PRO A N 1
ATOM 1470 C CA . PRO A 1 186 ? -22.115 5.537 -0.338 1.00 98.12 186 PRO A CA 1
ATOM 1471 C C . PRO A 1 186 ? -22.967 4.262 -0.344 1.00 98.12 186 PRO A C 1
ATOM 1473 O O . PRO A 1 186 ? -23.751 4.045 0.576 1.00 98.12 186 PRO A O 1
ATOM 1476 N N . ARG A 1 187 ? -22.840 3.420 -1.379 1.00 97.94 187 ARG A N 1
ATOM 1477 C CA . ARG A 1 187 ? -23.639 2.196 -1.526 1.00 97.94 187 ARG A CA 1
ATOM 1478 C C . ARG A 1 187 ? -23.044 0.989 -0.803 1.00 97.94 187 ARG A C 1
ATOM 1480 O O . ARG A 1 187 ? -23.803 0.183 -0.277 1.00 97.94 187 ARG A O 1
ATOM 1487 N N . TYR A 1 188 ? -21.723 0.837 -0.831 1.00 97.69 188 TYR A N 1
ATOM 1488 C CA . TYR A 1 188 ? -21.020 -0.357 -0.345 1.00 97.69 188 TYR A CA 1
ATOM 1489 C C . TYR A 1 188 ? -20.084 -0.068 0.840 1.00 97.69 188 TYR A C 1
ATOM 1491 O O . TYR A 1 188 ? -19.419 -0.971 1.332 1.00 97.69 188 TYR A O 1
ATOM 1499 N N . GLY A 1 189 ? -20.006 1.177 1.313 1.00 97.06 189 GLY A N 1
ATOM 1500 C CA . GLY A 1 189 ? -19.112 1.567 2.401 1.00 97.06 189 GLY A CA 1
ATOM 1501 C C . GLY A 1 189 ? -17.642 1.302 2.071 1.00 97.06 189 GLY A C 1
ATOM 1502 O O . GLY A 1 189 ? -17.197 1.494 0.936 1.00 97.06 189 GLY A O 1
ATOM 1503 N N . LEU A 1 190 ? -16.891 0.837 3.074 1.00 95.12 190 LEU A N 1
ATOM 1504 C CA . LEU A 1 190 ? -15.471 0.497 2.930 1.00 95.12 190 LEU A CA 1
ATOM 1505 C C . LEU A 1 190 ? -15.231 -0.706 2.010 1.00 95.12 190 LEU A C 1
ATOM 1507 O O . LEU A 1 190 ? -14.131 -0.837 1.479 1.00 95.12 190 LEU A O 1
ATOM 1511 N N . ASP A 1 191 ? -16.240 -1.543 1.750 1.00 96.50 191 ASP A N 1
ATOM 1512 C CA . ASP A 1 191 ? -16.088 -2.675 0.829 1.00 96.50 191 ASP A CA 1
ATOM 1513 C C . ASP A 1 191 ? -15.803 -2.215 -0.609 1.00 96.50 191 ASP A C 1
ATOM 1515 O O . ASP A 1 191 ? -15.108 -2.906 -1.351 1.00 96.50 191 ASP A O 1
ATOM 1519 N N . ALA A 1 192 ? -16.236 -1.003 -0.988 1.00 97.00 192 ALA A N 1
ATOM 1520 C CA . ALA A 1 192 ? -15.880 -0.388 -2.271 1.00 97.00 192 ALA A CA 1
ATOM 1521 C C . ALA A 1 192 ? -14.376 -0.088 -2.414 1.00 97.00 192 ALA A C 1
ATOM 1523 O O . ALA A 1 192 ? -13.891 0.077 -3.534 1.00 97.00 192 ALA A O 1
ATOM 1524 N N . LEU A 1 193 ? -13.659 0.018 -1.292 1.00 96.81 193 LEU A N 1
ATOM 1525 C CA . LEU A 1 193 ? -12.241 0.368 -1.235 1.00 96.81 193 LEU A CA 1
ATOM 1526 C C . LEU A 1 193 ? -11.341 -0.862 -1.073 1.00 96.81 193 LEU A C 1
ATOM 1528 O O . LEU A 1 193 ? -10.124 -0.733 -1.113 1.00 96.81 193 LEU A O 1
ATOM 1532 N N . LYS A 1 194 ? -11.895 -2.063 -0.878 1.00 97.06 194 LYS A N 1
ATOM 1533 C CA . LYS A 1 194 ? -11.077 -3.255 -0.635 1.00 97.06 194 LYS A CA 1
ATOM 1534 C C . LYS A 1 194 ? -10.196 -3.571 -1.836 1.00 97.06 194 LYS A C 1
ATOM 1536 O O . LYS A 1 194 ? -10.676 -3.668 -2.965 1.00 97.06 194 LYS A O 1
ATOM 1541 N N . TYR A 1 195 ? -8.907 -3.780 -1.588 1.00 96.62 195 TYR A N 1
ATOM 1542 C CA . TYR A 1 195 ? -7.976 -4.228 -2.610 1.00 96.62 195 TYR A CA 1
ATOM 1543 C C . TYR A 1 195 ? -8.414 -5.578 -3.177 1.00 96.62 195 TYR A C 1
ATOM 1545 O O . TYR A 1 195 ? -8.735 -6.518 -2.439 1.00 96.62 195 TYR A O 1
ATOM 1553 N N . VAL A 1 196 ? -8.444 -5.661 -4.507 1.00 95.62 196 VAL A N 1
ATOM 1554 C CA . VAL A 1 196 ? -8.797 -6.895 -5.205 1.00 95.62 196 VAL A CA 1
ATOM 1555 C C . VAL A 1 196 ? -7.604 -7.841 -5.151 1.00 95.62 196 VAL A C 1
ATOM 1557 O O . VAL A 1 196 ? -6.496 -7.481 -5.540 1.00 95.62 196 VAL A O 1
ATOM 1560 N N . ARG A 1 197 ? -7.842 -9.069 -4.686 1.00 95.19 197 ARG A N 1
ATOM 1561 C CA . ARG A 1 197 ? -6.860 -10.156 -4.729 1.00 95.19 197 ARG A CA 1
ATOM 1562 C C . ARG A 1 197 ? -7.030 -10.912 -6.038 1.00 95.19 197 ARG A C 1
ATOM 1564 O O . ARG A 1 197 ? -8.117 -11.412 -6.314 1.00 95.19 197 ARG A O 1
ATOM 1571 N N . ILE A 1 198 ? -5.957 -10.990 -6.816 1.00 93.69 198 ILE A N 1
ATOM 1572 C CA . ILE A 1 198 ? -5.877 -11.801 -8.033 1.00 93.69 198 ILE A CA 1
ATOM 1573 C C . ILE A 1 198 ? -4.875 -12.919 -7.726 1.00 93.69 198 ILE A C 1
ATOM 1575 O O . ILE A 1 198 ? -3.671 -12.648 -7.730 1.00 93.69 198 ILE A O 1
ATOM 1579 N N . PRO A 1 199 ? -5.338 -14.133 -7.364 1.00 92.12 199 PRO A N 1
ATOM 1580 C CA . PRO A 1 199 ? -4.468 -15.222 -6.912 1.00 92.12 199 PRO A CA 1
ATOM 1581 C C . PRO A 1 199 ? -3.344 -15.560 -7.893 1.00 92.12 199 PRO A C 1
ATOM 1583 O O . PRO A 1 199 ? -2.233 -15.871 -7.479 1.00 92.12 199 PRO A O 1
ATOM 1586 N N . GLU A 1 200 ? -3.607 -15.432 -9.191 1.00 94.00 200 GLU A N 1
ATOM 1587 C CA . GLU A 1 200 ? -2.661 -15.718 -10.269 1.00 94.00 200 GLU A CA 1
ATOM 1588 C C . GLU A 1 200 ? -1.486 -14.731 -10.314 1.00 94.00 200 GLU A C 1
ATOM 1590 O O . GLU A 1 200 ? -0.479 -15.007 -10.963 1.00 94.00 200 GLU A O 1
ATOM 1595 N N . TRP A 1 201 ? -1.615 -13.569 -9.666 1.00 91.94 201 TRP A N 1
ATOM 1596 C CA . TRP A 1 201 ? -0.587 -12.524 -9.630 1.00 91.94 201 TRP A CA 1
ATOM 1597 C C . TRP A 1 201 ? 0.163 -12.476 -8.298 1.00 91.94 201 TRP A C 1
ATOM 1599 O O . TRP A 1 201 ? 1.030 -11.622 -8.117 1.00 91.94 201 TRP A O 1
ATOM 1609 N N . ALA A 1 202 ? -0.181 -13.348 -7.350 1.00 93.19 202 ALA A N 1
ATOM 1610 C CA . ALA A 1 202 ? 0.414 -13.323 -6.028 1.00 93.19 202 ALA A CA 1
ATOM 1611 C C . ALA A 1 202 ? 1.857 -13.844 -6.045 1.00 93.19 202 ALA A C 1
ATOM 1613 O O . ALA A 1 202 ? 2.152 -14.886 -6.633 1.00 93.19 202 ALA A O 1
ATOM 1614 N N . SER A 1 203 ? 2.747 -13.157 -5.333 1.00 90.56 203 SER A N 1
ATOM 1615 C CA . SER A 1 203 ? 4.024 -13.722 -4.906 1.00 90.56 203 SER A CA 1
ATOM 1616 C C . SER A 1 203 ? 3.879 -14.290 -3.500 1.00 90.56 203 SER A C 1
ATOM 1618 O O . SER A 1 203 ? 3.261 -13.661 -2.637 1.00 90.56 203 SER A O 1
ATOM 1620 N N . VAL A 1 204 ? 4.470 -15.460 -3.267 1.00 89.44 204 VAL A N 1
ATOM 1621 C CA . VAL A 1 204 ? 4.405 -16.154 -1.980 1.00 89.44 204 VAL A CA 1
ATOM 1622 C C . VAL A 1 204 ? 5.796 -16.227 -1.383 1.00 89.44 204 VAL A C 1
ATOM 1624 O O . VAL A 1 204 ? 6.707 -16.803 -1.978 1.00 89.44 204 VAL A O 1
ATOM 1627 N N . GLU A 1 205 ? 5.948 -15.667 -0.193 1.00 84.81 205 GLU A N 1
ATOM 1628 C CA . GLU A 1 205 ? 7.109 -15.912 0.647 1.00 84.81 205 GLU A CA 1
ATOM 1629 C C . GLU A 1 205 ? 6.764 -17.066 1.589 1.00 84.81 205 GLU A C 1
ATOM 1631 O O . GLU A 1 205 ? 5.702 -17.079 2.217 1.00 84.81 205 GLU A O 1
ATOM 1636 N N . MET A 1 206 ? 7.670 -18.039 1.709 1.00 84.00 206 MET A N 1
ATOM 1637 C CA . MET A 1 206 ? 7.514 -19.176 2.619 1.00 84.00 206 MET A CA 1
ATOM 1638 C C . MET A 1 206 ? 8.303 -18.940 3.910 1.00 84.00 206 MET A C 1
ATOM 1640 O O . MET A 1 206 ? 9.435 -18.454 3.834 1.00 84.00 206 MET A O 1
ATOM 1644 N N . PRO A 1 207 ? 7.762 -19.321 5.078 1.00 72.38 207 PRO A N 1
ATOM 1645 C CA . PRO A 1 207 ? 8.498 -19.215 6.327 1.00 72.38 207 PRO A CA 1
ATOM 1646 C C . PRO A 1 207 ? 9.692 -20.177 6.322 1.00 72.38 207 PRO A C 1
ATOM 1648 O O . PRO A 1 207 ? 9.574 -21.341 5.930 1.00 72.38 207 PRO A O 1
ATOM 1651 N N . GLY A 1 208 ? 10.861 -19.696 6.744 1.00 60.31 208 GLY A N 1
ATOM 1652 C CA . GLY A 1 208 ? 12.095 -20.480 6.767 1.00 60.31 208 GLY A CA 1
ATOM 1653 C C . GLY A 1 208 ? 13.295 -19.682 7.284 1.00 60.31 208 GLY A C 1
ATOM 1654 O O . GLY A 1 208 ? 13.194 -18.464 7.433 1.00 60.31 208 GLY A O 1
ATOM 1655 N N . PRO A 1 209 ? 14.429 -20.347 7.585 1.00 49.78 209 PRO A N 1
ATOM 1656 C CA . PRO A 1 209 ? 15.629 -19.690 8.087 1.00 49.78 209 PRO A CA 1
ATOM 1657 C C . PRO A 1 209 ? 16.224 -18.835 6.972 1.00 49.78 209 PRO A C 1
ATOM 1659 O O . PRO A 1 209 ? 16.946 -19.360 6.133 1.00 49.78 209 PRO A O 1
ATOM 1662 N N . ASP A 1 210 ? 15.860 -17.553 6.976 1.00 49.09 210 ASP A N 1
ATOM 1663 C CA . ASP A 1 210 ? 16.381 -16.462 6.152 1.00 49.09 210 ASP A CA 1
ATOM 1664 C C . ASP A 1 210 ? 16.510 -16.844 4.662 1.00 49.09 210 ASP A C 1
ATOM 1666 O O . ASP A 1 210 ? 17.489 -17.495 4.275 1.00 49.09 210 ASP A O 1
ATOM 1670 N N . PRO A 1 211 ? 15.556 -16.481 3.778 1.00 44.31 211 PRO A N 1
ATOM 1671 C CA . PRO A 1 211 ? 15.776 -16.643 2.350 1.00 44.31 211 PRO A CA 1
ATOM 1672 C C . PRO A 1 211 ? 17.011 -15.814 2.000 1.00 44.31 211 PRO A C 1
ATOM 1674 O O . PRO A 1 211 ? 16.924 -14.595 1.879 1.00 44.31 211 PRO A O 1
ATOM 1677 N N . GLN A 1 212 ? 18.178 -16.470 1.904 1.00 37.25 212 GLN A N 1
ATOM 1678 C CA . GLN A 1 212 ? 19.434 -15.834 1.534 1.00 37.25 212 GLN A CA 1
ATOM 1679 C C . GLN A 1 212 ? 19.138 -14.957 0.334 1.00 37.25 212 GLN A C 1
ATOM 1681 O O . GLN A 1 212 ? 18.822 -15.457 -0.748 1.00 37.25 212 GLN A O 1
ATOM 1686 N N . LYS A 1 213 ? 19.198 -13.649 0.581 1.00 38.19 213 LYS A N 1
ATOM 1687 C CA . LYS A 1 213 ? 18.923 -12.603 -0.384 1.00 38.19 213 LYS A CA 1
ATOM 1688 C C . LYS A 1 213 ? 19.544 -12.997 -1.739 1.00 38.19 213 LYS A C 1
ATOM 1690 O O . LYS A 1 213 ? 20.765 -13.185 -1.792 1.00 38.19 213 LYS A O 1
ATOM 1695 N N . PRO A 1 214 ? 18.751 -13.184 -2.816 1.00 38.34 214 PRO A N 1
ATOM 1696 C CA . PRO A 1 214 ? 19.189 -13.831 -4.062 1.00 38.34 214 PRO A CA 1
ATOM 1697 C C . PRO A 1 214 ? 20.470 -13.252 -4.688 1.00 38.34 214 PRO A C 1
ATOM 1699 O O . PRO A 1 214 ? 21.208 -13.953 -5.382 1.00 38.34 214 PRO A O 1
ATOM 1702 N N .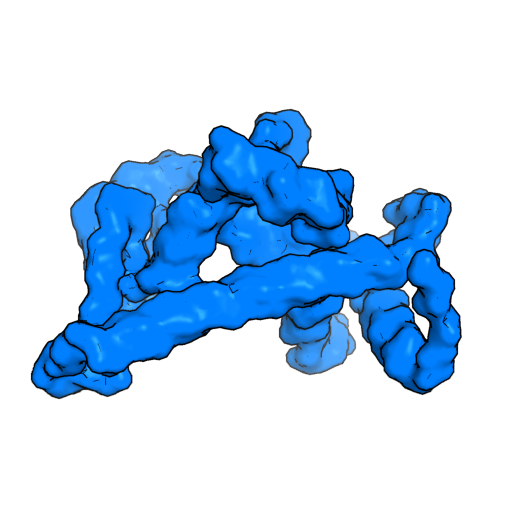 TRP A 1 215 ? 20.792 -11.987 -4.410 1.00 41.47 215 TRP A N 1
ATOM 1703 C CA . TRP A 1 215 ? 22.006 -11.318 -4.887 1.00 41.47 215 TRP A CA 1
ATOM 1704 C C . TRP A 1 215 ? 23.313 -11.819 -4.261 1.00 41.47 215 TRP A C 1
ATOM 1706 O O . TRP A 1 215 ? 24.375 -11.528 -4.799 1.00 41.47 215 TRP A O 1
ATOM 1716 N N . ILE A 1 216 ? 23.277 -12.626 -3.195 1.00 39.41 216 ILE A N 1
ATOM 1717 C CA . ILE A 1 216 ? 24.483 -13.292 -2.668 1.00 39.41 216 ILE A CA 1
ATOM 1718 C C . ILE A 1 216 ? 24.962 -14.412 -3.618 1.00 39.41 216 ILE A C 1
ATOM 1720 O O . ILE A 1 216 ? 26.130 -14.795 -3.579 1.00 39.41 216 ILE A O 1
ATOM 1724 N N . LYS A 1 217 ? 24.098 -14.913 -4.518 1.00 32.66 217 LYS A N 1
ATOM 1725 C CA . LYS A 1 217 ? 24.445 -15.955 -5.506 1.00 32.66 217 LYS A CA 1
ATOM 1726 C C . LYS A 1 217 ? 24.236 -15.558 -6.970 1.00 32.66 217 LYS A C 1
ATOM 1728 O O . LYS A 1 217 ? 24.560 -16.358 -7.845 1.00 32.66 217 LYS A O 1
ATOM 1733 N N . SER A 1 218 ? 23.733 -14.358 -7.267 1.00 32.88 218 SER A N 1
ATOM 1734 C CA . SER A 1 218 ? 23.632 -13.906 -8.658 1.00 32.88 218 SER A CA 1
ATOM 1735 C C . SER A 1 218 ? 25.027 -13.649 -9.231 1.00 32.88 218 SER A C 1
ATOM 1737 O O . SER A 1 218 ? 25.679 -12.657 -8.918 1.00 32.88 218 SER A O 1
ATOM 1739 N N . THR A 1 219 ? 25.490 -14.554 -10.092 1.00 33.97 219 THR A N 1
ATOM 1740 C CA . THR A 1 219 ? 26.676 -14.367 -10.940 1.00 33.97 219 THR A CA 1
ATOM 1741 C C . THR A 1 219 ? 26.369 -13.587 -12.220 1.00 33.97 219 THR A C 1
ATOM 1743 O O . THR A 1 219 ? 27.240 -13.476 -13.082 1.00 33.97 219 THR A O 1
ATOM 1746 N N . LEU A 1 220 ? 25.150 -13.064 -12.379 1.00 30.61 220 LEU A N 1
ATOM 1747 C CA . LEU A 1 220 ? 24.805 -12.210 -13.511 1.00 30.61 220 LEU A CA 1
ATOM 1748 C C . LEU A 1 220 ? 25.254 -10.779 -13.201 1.00 30.61 220 LEU A C 1
ATOM 1750 O O . LEU A 1 220 ? 24.630 -10.071 -12.410 1.00 30.61 220 LEU A O 1
ATOM 1754 N N . ARG A 1 221 ? 26.406 -10.444 -13.788 1.00 34.25 221 ARG A N 1
ATOM 1755 C CA . ARG A 1 221 ? 26.941 -9.094 -13.976 1.00 34.25 221 ARG A CA 1
ATOM 1756 C C . ARG A 1 221 ? 26.295 -8.434 -15.184 1.00 34.25 221 ARG A C 1
ATOM 1758 O O . ARG A 1 221 ? 26.007 -9.179 -16.148 1.00 34.25 221 ARG A O 1
#

Foldseek 3Di:
DDDDDDDVVVVLLVLLVLLCVQVVPDPVNQPPCLSPPLVLLVLQLVVLVVLVVQLVVQLVVCVVPPDADPPDPGRQQDDDPPAQFRRRSQVVSCVQAVWGKFQDDDDGDPPPDPCSVVSSRNRSSPAMKTWNYDCLQDDQCNPVRRVGGDPPCNVVSLQDKIKIAGFDSVLSVLVPDPCLVVPVCVVPNSVSNYGDHDPVRIDIDGRDDDPPPCVVPPPPD